Protein AF-A0A1D2N5Y3-F1 (afdb_monomer_lite)

Foldseek 3Di:
DPDPDDDPVVVVVVVVVVVVVVVVVVVVVVVVVVVVVVVVVVVVVVVVVVVVVVVVPPPCDPVNLVVVLLLLLCLQPFPDNDCPPVLVVCLLVLRVLSVCCRLPVPQGDSVVGDDDPDLVNSLVSLVCCQVRHVVVLVDHDDPVLNVLSNCVPVPVDPDPPDPSHNSVSVVSVSSLVSSCVVCVPVPPSVPSPRDPDPPDPPPPDDPDPDDDDPPVLVVVVPDPPDDPVRSCVVSVVDDPVRVVVVVVVVVVVVVVVVVVVVVVPPPDDDDDDDDDDDD

Structure (mmCIF, N/CA/C/O backbone):
data_AF-A0A1D2N5Y3-F1
#
_entry.id   AF-A0A1D2N5Y3-F1
#
loop_
_atom_site.group_PDB
_atom_site.id
_atom_site.type_symbol
_atom_site.label_atom_id
_atom_site.label_alt_id
_atom_site.label_comp_id
_atom_site.label_asym_id
_atom_site.label_entity_id
_atom_site.label_seq_id
_atom_site.pdbx_PDB_ins_code
_atom_site.Cartn_x
_atom_site.Cartn_y
_atom_site.Cartn_z
_atom_site.occupancy
_atom_site.B_iso_or_equiv
_atom_site.auth_seq_id
_atom_site.auth_comp_id
_atom_site.auth_asym_id
_atom_site.auth_atom_id
_atom_site.pdbx_PDB_model_num
ATOM 1 N N . MET A 1 1 ? 65.529 -12.139 -75.777 1.00 53.03 1 MET A N 1
ATOM 2 C CA . MET A 1 1 ? 64.168 -12.713 -75.896 1.00 53.03 1 MET A CA 1
ATOM 3 C C . MET A 1 1 ? 63.193 -11.588 -76.222 1.00 53.03 1 MET A C 1
ATOM 5 O O . MET A 1 1 ? 63.071 -10.674 -75.420 1.00 53.03 1 MET A O 1
ATOM 9 N N . LYS A 1 2 ? 62.569 -11.581 -77.411 1.00 51.53 2 LYS A N 1
ATOM 10 C CA . LYS A 1 2 ? 61.549 -10.572 -77.760 1.00 51.53 2 LYS A CA 1
ATOM 11 C C . LYS A 1 2 ? 60.244 -10.912 -77.017 1.00 51.53 2 LYS A C 1
ATOM 13 O O . LYS A 1 2 ? 59.876 -12.088 -77.024 1.00 51.53 2 LYS A O 1
ATOM 18 N N . PRO A 1 3 ? 59.557 -9.950 -76.375 1.00 60.09 3 PRO A N 1
ATOM 19 C CA . PRO A 1 3 ? 58.325 -10.236 -75.646 1.00 60.09 3 PRO A CA 1
ATOM 20 C C . PRO A 1 3 ? 57.264 -10.770 -76.615 1.00 60.09 3 PRO A C 1
ATOM 22 O O . PRO A 1 3 ? 57.042 -10.197 -77.686 1.00 60.09 3 PRO A O 1
ATOM 25 N N . LYS A 1 4 ? 56.633 -11.898 -76.264 1.00 64.12 4 LYS A N 1
ATOM 26 C CA . LYS A 1 4 ? 55.524 -12.469 -77.041 1.00 64.12 4 LYS A CA 1
ATOM 27 C C . LYS A 1 4 ? 54.399 -11.430 -77.104 1.00 64.12 4 LYS A C 1
ATOM 29 O O . LYS A 1 4 ? 53.866 -11.043 -76.067 1.00 64.12 4 LYS A O 1
ATOM 34 N N . LYS A 1 5 ? 54.044 -10.977 -78.313 1.00 64.88 5 LYS A N 1
ATOM 35 C CA . LYS A 1 5 ? 52.879 -10.109 -78.530 1.00 64.88 5 LYS A CA 1
ATOM 36 C C . LYS A 1 5 ? 51.627 -10.884 -78.120 1.00 64.88 5 LYS A C 1
ATOM 38 O O . LYS A 1 5 ? 51.346 -11.946 -78.672 1.00 64.88 5 LYS A O 1
ATOM 43 N N . MET A 1 6 ? 50.927 -10.380 -77.111 1.00 62.69 6 MET A N 1
ATOM 44 C CA . MET A 1 6 ? 49.714 -10.996 -76.585 1.00 62.69 6 MET A CA 1
ATOM 45 C C . MET A 1 6 ? 48.594 -10.892 -77.636 1.00 62.69 6 MET A C 1
ATOM 47 O O . MET A 1 6 ? 48.439 -9.844 -78.260 1.00 62.69 6 MET A O 1
ATOM 51 N N . ASN A 1 7 ? 47.857 -11.982 -77.874 1.00 75.81 7 ASN A N 1
ATOM 52 C CA . ASN A 1 7 ? 46.765 -12.025 -78.854 1.00 75.81 7 ASN A CA 1
ATOM 53 C C . ASN A 1 7 ? 45.621 -11.074 -78.425 1.00 75.81 7 ASN A C 1
ATOM 55 O O . ASN A 1 7 ? 45.320 -10.957 -77.239 1.00 75.81 7 ASN A O 1
ATOM 59 N N . ASN A 1 8 ? 44.951 -10.410 -79.372 1.00 73.75 8 ASN A N 1
ATOM 60 C CA . ASN A 1 8 ? 43.810 -9.523 -79.100 1.00 73.75 8 ASN A CA 1
ATOM 61 C C . ASN A 1 8 ? 42.718 -10.205 -78.255 1.00 73.75 8 ASN A C 1
ATOM 63 O O . ASN A 1 8 ? 42.144 -9.578 -77.368 1.00 73.75 8 ASN A O 1
ATOM 67 N N . TYR A 1 9 ? 42.499 -11.507 -78.459 1.00 72.94 9 TYR A N 1
ATOM 68 C CA . TYR A 1 9 ? 41.541 -12.292 -77.678 1.00 72.94 9 TYR A CA 1
ATOM 69 C C . TYR A 1 9 ? 41.908 -12.396 -76.187 1.00 72.94 9 TYR A C 1
ATOM 71 O O . TYR A 1 9 ? 41.047 -12.285 -75.316 1.00 72.94 9 TYR A O 1
ATOM 79 N N . THR A 1 10 ? 43.194 -12.565 -75.858 1.00 76.88 10 THR A N 1
ATOM 80 C CA . THR A 1 10 ? 43.624 -12.634 -74.455 1.00 76.88 10 THR A CA 1
ATOM 81 C C . THR A 1 10 ? 43.557 -11.271 -73.775 1.00 76.88 10 THR A C 1
ATOM 83 O O . THR A 1 10 ? 43.245 -11.217 -72.590 1.00 76.88 10 THR A O 1
ATOM 86 N N . ARG A 1 11 ? 43.763 -10.173 -74.513 1.00 77.25 11 ARG A N 1
ATOM 87 C CA . ARG A 1 11 ? 43.621 -8.806 -73.990 1.00 77.25 11 ARG A CA 1
ATOM 88 C C . ARG A 1 11 ? 42.170 -8.467 -73.627 1.00 77.25 11 ARG A C 1
ATOM 90 O O . ARG A 1 11 ? 41.925 -8.023 -72.507 1.00 77.25 11 ARG A O 1
ATOM 97 N N . LEU A 1 12 ? 41.217 -8.768 -74.511 1.00 78.88 12 LEU A N 1
ATOM 98 C CA . LEU A 1 12 ? 39.783 -8.579 -74.250 1.00 78.88 12 LEU A CA 1
ATOM 99 C C . LEU A 1 12 ? 39.318 -9.386 -73.030 1.00 78.88 12 LEU A C 1
ATOM 101 O O . LEU A 1 12 ? 38.705 -8.835 -72.122 1.00 78.88 12 LEU A O 1
ATOM 105 N N . ARG A 1 13 ? 39.727 -10.658 -72.931 1.00 79.19 13 ARG A N 1
ATOM 106 C CA . ARG A 1 13 ? 39.414 -11.516 -71.777 1.00 79.19 13 ARG A CA 1
ATOM 107 C C . ARG A 1 13 ? 39.987 -10.975 -70.462 1.00 79.19 13 ARG A C 1
ATOM 109 O O . ARG A 1 13 ? 39.344 -11.089 -69.423 1.00 79.19 13 ARG A O 1
ATOM 116 N N . THR A 1 14 ? 41.187 -10.386 -70.486 1.00 82.44 14 THR A N 1
ATOM 117 C CA . THR A 1 14 ? 41.771 -9.753 -69.290 1.00 82.44 14 THR A CA 1
ATOM 118 C C . THR A 1 14 ? 41.077 -8.448 -68.906 1.00 82.44 14 THR A C 1
ATOM 120 O O . THR A 1 14 ? 40.962 -8.160 -67.719 1.00 82.44 14 THR A O 1
ATOM 123 N N . GLU A 1 15 ? 40.591 -7.667 -69.873 1.00 86.31 15 GLU A N 1
ATOM 124 C CA . GLU A 1 15 ? 39.832 -6.438 -69.610 1.00 86.31 15 GLU A CA 1
ATOM 125 C C . GLU A 1 15 ? 38.430 -6.751 -69.068 1.00 86.31 15 GLU A C 1
ATOM 127 O O . GLU A 1 15 ? 37.996 -6.128 -68.102 1.00 86.31 15 GLU A O 1
ATOM 132 N N . GLU A 1 16 ? 37.755 -7.769 -69.605 1.00 87.94 16 GLU A N 1
ATOM 133 C CA . GLU A 1 16 ? 36.486 -8.277 -69.070 1.00 87.94 16 GLU A CA 1
ATOM 134 C C . GLU A 1 16 ? 36.642 -8.854 -67.660 1.00 87.94 16 GLU A C 1
ATOM 136 O O . GLU A 1 16 ? 35.824 -8.570 -66.789 1.00 87.94 16 GLU A O 1
ATOM 141 N N . ALA A 1 17 ? 37.713 -9.613 -67.402 1.00 86.06 17 ALA A N 1
ATOM 142 C CA . ALA A 1 17 ? 38.010 -10.125 -66.066 1.00 86.06 17 ALA A CA 1
ATOM 143 C C . ALA A 1 17 ? 38.262 -8.992 -65.056 1.00 86.06 17 ALA A C 1
ATOM 145 O O . ALA A 1 17 ? 37.792 -9.073 -63.927 1.00 86.06 17 ALA A O 1
ATOM 146 N N . ARG A 1 18 ? 38.946 -7.912 -65.465 1.00 88.88 18 ARG A N 1
ATOM 147 C CA . ARG A 1 18 ? 39.149 -6.717 -64.628 1.00 88.88 18 ARG A CA 1
ATOM 148 C C . ARG A 1 18 ? 37.850 -5.961 -64.363 1.00 88.88 18 ARG A C 1
ATOM 150 O O . ARG A 1 18 ? 37.646 -5.521 -63.241 1.00 88.88 18 ARG A O 1
ATOM 157 N N . LYS A 1 19 ? 36.971 -5.832 -65.363 1.00 91.31 19 LYS A N 1
ATOM 158 C CA . LYS A 1 19 ? 35.649 -5.211 -65.185 1.00 91.31 19 LYS A CA 1
ATOM 159 C C . LYS A 1 19 ? 34.780 -6.007 -64.214 1.00 91.31 19 LYS A C 1
ATOM 161 O O . LYS A 1 19 ? 34.216 -5.411 -63.310 1.00 91.31 19 LYS A O 1
ATOM 166 N N . ARG A 1 20 ? 34.741 -7.339 -64.350 1.00 88.88 20 ARG A N 1
ATOM 167 C CA . ARG A 1 20 ? 34.025 -8.216 -63.408 1.00 88.88 20 ARG A CA 1
ATOM 168 C C . ARG A 1 20 ? 34.603 -8.137 -61.998 1.00 88.88 20 ARG A C 1
ATOM 170 O O . ARG A 1 20 ? 33.838 -8.060 -61.051 1.00 88.88 20 ARG A O 1
ATOM 177 N N . ALA A 1 21 ? 35.930 -8.105 -61.864 1.00 90.06 21 ALA A N 1
ATOM 178 C CA . ALA A 1 21 ? 36.579 -7.944 -60.564 1.00 90.06 21 ALA A CA 1
ATOM 179 C C . ALA A 1 21 ? 36.242 -6.590 -59.913 1.00 90.06 21 ALA A C 1
ATOM 181 O O . ALA A 1 21 ? 35.942 -6.555 -58.727 1.00 90.06 21 ALA A O 1
ATOM 182 N N . ALA A 1 22 ? 36.229 -5.500 -60.688 1.00 91.50 22 ALA A N 1
ATOM 183 C CA . ALA A 1 22 ? 35.855 -4.174 -60.194 1.00 91.50 22 ALA A CA 1
ATOM 184 C C . ALA A 1 22 ? 34.362 -4.075 -59.826 1.00 91.50 22 ALA A C 1
ATOM 186 O O . ALA A 1 22 ? 34.008 -3.416 -58.855 1.00 91.50 22 ALA A O 1
ATOM 187 N N . GLU A 1 23 ? 33.481 -4.734 -60.581 1.00 91.81 23 GLU A N 1
ATOM 188 C CA . GLU A 1 23 ? 32.047 -4.803 -60.276 1.00 91.81 23 GLU A CA 1
ATOM 189 C C . GLU A 1 23 ? 31.777 -5.636 -59.014 1.00 91.81 23 GLU A C 1
ATOM 191 O O . GLU A 1 23 ? 31.000 -5.224 -58.158 1.00 91.81 23 GLU A O 1
ATOM 196 N N . GLU A 1 24 ? 32.474 -6.763 -58.849 1.00 92.06 24 GLU A N 1
ATOM 197 C CA . GLU A 1 24 ? 32.409 -7.592 -57.642 1.00 92.06 24 GLU A CA 1
ATOM 198 C C . GLU A 1 24 ? 32.959 -6.854 -56.409 1.00 92.06 24 GLU A C 1
ATOM 200 O O . GLU A 1 24 ? 32.403 -6.973 -55.319 1.00 92.06 24 GLU A O 1
ATOM 205 N N . GLU A 1 25 ? 34.022 -6.062 -56.572 1.00 92.00 25 GLU A N 1
ATOM 206 C CA . GLU A 1 25 ? 34.568 -5.202 -55.518 1.00 92.00 25 GLU A CA 1
ATOM 207 C C . GLU A 1 25 ? 33.582 -4.093 -55.125 1.00 92.00 25 GLU A C 1
ATOM 209 O O . GLU A 1 25 ? 33.314 -3.913 -53.938 1.00 92.00 25 GLU A O 1
ATOM 214 N N . ALA A 1 26 ? 32.951 -3.434 -56.102 1.00 93.00 26 ALA A N 1
ATOM 215 C CA . ALA A 1 26 ? 31.926 -2.424 -55.848 1.00 93.00 26 ALA A CA 1
ATOM 216 C C . ALA A 1 26 ? 30.676 -3.013 -55.166 1.00 93.00 26 ALA A C 1
ATOM 218 O O . ALA A 1 26 ? 30.100 -2.387 -54.277 1.00 93.00 26 ALA A O 1
ATOM 219 N N . GLU A 1 27 ? 30.245 -4.219 -55.546 1.00 92.62 27 GLU A N 1
ATOM 220 C CA . GLU A 1 27 ? 29.135 -4.911 -54.876 1.00 92.62 27 GLU A CA 1
ATOM 221 C C . GLU A 1 27 ? 29.493 -5.322 -53.440 1.00 92.62 27 GLU A C 1
ATOM 223 O O . GLU A 1 27 ? 28.672 -5.175 -52.533 1.00 92.62 27 GLU A O 1
ATOM 228 N N . ARG A 1 28 ? 30.735 -5.759 -53.191 1.00 91.75 28 ARG A N 1
ATOM 229 C CA . ARG A 1 28 ? 31.224 -6.030 -51.828 1.00 91.75 28 ARG A CA 1
ATOM 230 C C . ARG A 1 28 ? 31.250 -4.771 -50.971 1.00 91.75 28 ARG A C 1
ATOM 232 O O . ARG A 1 28 ? 30.840 -4.827 -49.816 1.00 91.75 28 ARG A O 1
ATOM 239 N N . GLU A 1 29 ? 31.685 -3.648 -51.531 1.00 92.75 29 GLU A N 1
ATOM 240 C CA . GLU A 1 29 ? 31.709 -2.363 -50.833 1.00 92.75 29 GLU A CA 1
ATOM 241 C C . GLU A 1 29 ? 30.293 -1.877 -50.494 1.00 92.75 29 GLU A C 1
ATOM 243 O O . GLU A 1 29 ? 30.032 -1.474 -49.360 1.00 92.75 29 GLU A O 1
ATOM 248 N N . LYS A 1 30 ? 29.335 -2.006 -51.423 1.00 94.38 30 LYS A N 1
ATOM 249 C CA . LYS A 1 30 ? 27.919 -1.703 -51.153 1.00 94.38 30 LYS A CA 1
ATOM 250 C C . LYS A 1 30 ? 27.340 -2.577 -50.043 1.00 94.38 30 LYS A C 1
ATOM 252 O O . LYS A 1 30 ? 26.599 -2.074 -49.200 1.00 94.38 30 LYS A O 1
ATOM 257 N N . LEU A 1 31 ? 27.657 -3.873 -50.040 1.00 94.44 31 LEU A N 1
ATOM 258 C CA . LEU A 1 31 ? 27.175 -4.804 -49.021 1.00 94.44 31 LEU A CA 1
ATOM 259 C C . LEU A 1 31 ? 27.786 -4.487 -47.648 1.00 94.44 31 LEU A C 1
ATOM 261 O O . LEU A 1 31 ? 27.054 -4.457 -46.660 1.00 94.44 31 LEU A O 1
ATOM 265 N N . ALA A 1 32 ? 29.081 -4.164 -47.597 1.00 94.56 32 ALA A N 1
ATOM 266 C CA . ALA A 1 32 ? 29.759 -3.730 -46.376 1.00 94.56 32 ALA A CA 1
ATOM 267 C C . ALA A 1 32 ? 29.173 -2.416 -45.829 1.00 94.56 32 ALA A C 1
ATOM 269 O O . ALA A 1 32 ? 28.856 -2.331 -44.644 1.00 94.56 32 ALA A O 1
ATOM 270 N N . ALA A 1 33 ? 28.928 -1.424 -46.693 1.00 94.56 33 ALA A N 1
ATOM 271 C CA . ALA A 1 33 ? 28.294 -0.165 -46.302 1.00 94.56 33 ALA A CA 1
ATOM 272 C C . ALA A 1 33 ? 26.855 -0.370 -45.787 1.00 94.56 33 ALA A C 1
ATOM 274 O O . ALA A 1 33 ? 26.424 0.287 -44.836 1.00 94.56 33 ALA A O 1
ATOM 275 N N . ALA A 1 34 ? 26.102 -1.303 -46.380 1.00 94.38 34 ALA A N 1
ATOM 276 C CA . ALA A 1 34 ? 24.760 -1.652 -45.920 1.00 94.38 34 ALA A CA 1
ATOM 277 C C . ALA A 1 34 ? 24.774 -2.364 -44.554 1.00 94.38 34 ALA A C 1
ATOM 279 O O . ALA A 1 34 ? 23.916 -2.093 -43.707 1.00 94.38 34 ALA A O 1
ATOM 280 N N . GLU A 1 35 ? 25.743 -3.252 -44.316 1.00 93.75 35 GLU A N 1
ATOM 281 C CA . GLU A 1 35 ? 25.937 -3.907 -43.020 1.00 93.75 35 GLU A CA 1
ATOM 282 C C . GLU A 1 35 ? 26.332 -2.894 -41.939 1.00 93.75 35 GLU A C 1
ATOM 284 O O . GLU A 1 35 ? 25.730 -2.881 -40.863 1.00 93.75 35 GLU A O 1
ATOM 289 N N . GLU A 1 36 ? 27.262 -1.989 -42.243 1.00 94.44 36 GLU A N 1
ATOM 290 C CA . GLU A 1 36 ? 27.679 -0.913 -41.342 1.00 94.44 36 GLU A CA 1
ATOM 291 C C . GLU A 1 36 ? 26.500 0.003 -40.975 1.00 94.44 36 GLU A C 1
ATOM 293 O O . GLU A 1 36 ? 26.258 0.273 -39.794 1.00 94.44 36 GLU A O 1
ATOM 298 N N . ALA A 1 37 ? 25.689 0.405 -41.959 1.00 93.94 37 ALA A N 1
ATOM 299 C CA . ALA A 1 37 ? 24.486 1.200 -41.722 1.00 93.94 37 ALA A CA 1
ATOM 300 C C . ALA A 1 37 ? 23.467 0.467 -40.830 1.00 93.94 37 ALA A C 1
ATOM 302 O O . ALA A 1 37 ? 22.854 1.068 -39.938 1.00 93.94 37 ALA A O 1
ATOM 303 N N . ARG A 1 38 ? 23.301 -0.848 -41.024 1.00 95.06 38 ARG A N 1
ATOM 304 C CA . ARG A 1 38 ? 22.434 -1.675 -40.179 1.00 95.06 38 ARG A CA 1
ATOM 305 C C . ARG A 1 38 ? 22.971 -1.755 -38.750 1.00 95.06 38 ARG A C 1
ATOM 307 O O . ARG A 1 38 ? 22.191 -1.565 -37.816 1.00 95.06 38 ARG A O 1
ATOM 314 N N . LEU A 1 39 ? 24.268 -1.984 -38.556 1.00 95.06 39 LEU A N 1
ATOM 315 C CA . LEU A 1 39 ? 24.883 -1.998 -37.225 1.00 95.06 39 LEU A CA 1
ATOM 316 C C . LEU A 1 39 ? 24.743 -0.643 -36.515 1.00 95.06 39 LEU A C 1
ATOM 318 O O . LEU A 1 39 ? 24.393 -0.610 -35.335 1.00 95.06 39 LEU A O 1
ATOM 322 N N . ALA A 1 40 ? 24.901 0.470 -37.236 1.00 94.31 40 ALA A N 1
ATOM 323 C CA . ALA A 1 40 ? 24.690 1.812 -36.695 1.00 94.31 40 ALA A CA 1
ATOM 324 C C . ALA A 1 40 ? 23.233 2.047 -36.240 1.00 94.31 40 ALA A C 1
ATOM 326 O O . ALA A 1 40 ? 22.998 2.655 -35.193 1.00 94.31 40 ALA A O 1
ATOM 327 N N . SER A 1 41 ? 22.243 1.533 -36.983 1.00 94.38 41 SER A N 1
ATOM 328 C CA . SER A 1 41 ? 20.829 1.599 -36.576 1.00 94.38 41 SER A CA 1
ATOM 329 C C . SER A 1 41 ? 20.535 0.788 -35.309 1.00 94.38 41 SER A C 1
ATOM 331 O O . SER A 1 41 ? 19.837 1.271 -34.419 1.00 94.38 41 SER A O 1
ATOM 333 N N . LEU A 1 42 ? 21.129 -0.403 -35.174 1.00 94.69 42 LEU A N 1
ATOM 334 C CA . LEU A 1 42 ? 20.990 -1.239 -33.978 1.00 94.69 42 LEU A CA 1
ATOM 335 C C . LEU A 1 42 ? 21.644 -0.594 -32.752 1.00 94.69 42 LEU A C 1
ATOM 337 O O . LEU A 1 42 ? 21.065 -0.627 -31.668 1.00 94.69 42 LEU A O 1
ATOM 341 N N . ALA A 1 43 ? 22.807 0.040 -32.922 1.00 94.38 43 ALA A N 1
ATOM 342 C CA . ALA A 1 43 ? 23.463 0.793 -31.856 1.00 94.38 43 ALA A CA 1
ATOM 343 C C . ALA A 1 43 ? 22.591 1.962 -31.363 1.00 94.38 43 ALA A C 1
ATOM 345 O O . ALA A 1 43 ? 22.456 2.155 -30.156 1.00 94.38 43 ALA A O 1
ATOM 346 N N . ARG A 1 44 ? 21.931 2.687 -32.279 1.00 93.62 44 ARG A N 1
ATOM 347 C CA . ARG A 1 44 ? 20.979 3.756 -31.928 1.00 93.62 44 ARG A CA 1
ATOM 348 C C . ARG A 1 44 ? 19.773 3.245 -31.144 1.00 93.62 44 ARG A C 1
ATOM 350 O O . ARG A 1 44 ? 19.400 3.860 -30.150 1.00 93.62 44 ARG A O 1
ATOM 357 N N . LEU A 1 45 ? 19.193 2.117 -31.555 1.00 92.62 45 LEU A N 1
ATOM 358 C CA . LEU A 1 45 ? 18.089 1.492 -30.819 1.00 92.62 45 LEU A CA 1
ATOM 359 C C . LEU A 1 45 ? 18.531 1.040 -29.419 1.00 92.62 45 LEU A C 1
ATOM 361 O O . LEU A 1 45 ? 17.821 1.276 -28.447 1.00 92.62 45 LEU A O 1
ATOM 365 N N . ALA A 1 46 ? 19.725 0.455 -29.291 1.00 92.94 46 ALA A N 1
ATOM 366 C CA . ALA A 1 46 ? 20.272 0.055 -27.995 1.00 92.94 46 ALA A CA 1
ATOM 367 C C . ALA A 1 46 ? 20.520 1.259 -27.063 1.00 92.94 46 ALA A C 1
ATOM 369 O O . ALA A 1 46 ? 20.268 1.175 -25.858 1.00 92.94 46 ALA A O 1
ATOM 370 N N . GLU A 1 47 ? 20.977 2.390 -27.609 1.00 91.31 47 GLU A N 1
ATOM 371 C CA . GLU A 1 47 ? 21.139 3.643 -26.865 1.00 91.31 47 GLU A CA 1
ATOM 372 C C . GLU A 1 47 ? 19.785 4.212 -26.402 1.00 91.31 47 GLU A C 1
ATOM 374 O O . GLU A 1 47 ? 19.639 4.619 -25.246 1.00 91.31 47 GLU A O 1
ATOM 379 N N . GLU A 1 48 ? 18.763 4.177 -27.262 1.00 89.31 48 GLU A N 1
ATOM 380 C CA . GLU A 1 48 ? 17.399 4.590 -26.918 1.00 89.31 48 GLU A CA 1
ATOM 381 C C . GLU A 1 48 ? 16.789 3.701 -25.820 1.00 89.31 48 GLU A C 1
ATOM 383 O O . GLU A 1 48 ? 16.245 4.209 -24.833 1.00 89.31 48 GLU A O 1
ATOM 388 N N . GLU A 1 49 ? 16.954 2.380 -25.920 1.00 85.81 49 GLU A N 1
ATOM 389 C CA . GLU A 1 49 ? 16.541 1.436 -24.879 1.00 85.81 49 GLU A CA 1
ATOM 390 C C . GLU A 1 49 ? 17.259 1.689 -23.543 1.00 85.81 49 GLU A C 1
ATOM 392 O O . GLU A 1 49 ? 16.638 1.623 -22.476 1.00 85.81 49 GLU A O 1
ATOM 397 N N . ALA A 1 50 ? 18.561 1.995 -23.569 1.00 84.56 50 ALA A N 1
ATOM 398 C CA . ALA A 1 50 ? 19.324 2.340 -22.370 1.00 84.56 50 ALA A CA 1
ATOM 399 C C . ALA A 1 50 ? 18.819 3.645 -21.730 1.00 84.56 50 ALA A C 1
ATOM 401 O O . ALA A 1 50 ? 18.690 3.732 -20.504 1.00 84.56 50 ALA A O 1
ATOM 402 N N . ARG A 1 51 ? 18.453 4.638 -22.547 1.00 84.19 51 ARG A N 1
ATOM 403 C CA . ARG A 1 51 ? 17.864 5.903 -22.091 1.00 84.19 51 ARG A CA 1
ATOM 404 C C . ARG A 1 51 ? 16.483 5.705 -21.459 1.00 84.19 51 ARG A C 1
ATOM 406 O O . ARG A 1 51 ? 16.217 6.260 -20.393 1.00 84.19 51 ARG A O 1
ATOM 413 N N . LEU A 1 52 ? 15.621 4.881 -22.058 1.00 74.44 52 LEU A N 1
ATOM 414 C CA . LEU A 1 52 ? 14.307 4.519 -21.501 1.00 74.44 52 LEU A CA 1
ATOM 415 C C . LEU A 1 52 ? 14.429 3.791 -20.152 1.00 74.44 52 LEU A C 1
ATOM 417 O O . LEU A 1 52 ? 13.666 4.064 -19.217 1.00 74.44 52 LEU A O 1
ATOM 421 N N . LYS A 1 53 ? 15.434 2.919 -20.011 1.00 75.19 53 LYS A N 1
ATOM 422 C CA . LYS A 1 53 ? 15.767 2.283 -18.728 1.00 75.19 53 LYS A CA 1
ATOM 423 C C . LYS A 1 53 ? 16.237 3.313 -17.694 1.00 75.19 53 LYS A C 1
ATOM 425 O O . LYS A 1 53 ? 15.807 3.247 -16.550 1.00 75.19 53 LYS A O 1
ATOM 430 N N . GLN A 1 54 ? 17.023 4.323 -18.072 1.00 61.06 54 GLN A N 1
ATOM 431 C CA . GLN A 1 54 ? 17.429 5.376 -17.129 1.00 61.06 54 GLN A CA 1
ATOM 432 C C . GLN A 1 54 ? 16.247 6.217 -16.615 1.00 61.06 54 GLN A C 1
ATOM 434 O O . GLN A 1 54 ? 16.157 6.449 -15.409 1.00 61.06 54 GLN A O 1
ATOM 439 N N . VAL A 1 55 ? 15.300 6.601 -17.481 1.00 62.75 55 VAL A N 1
ATOM 440 C CA . VAL A 1 55 ? 14.115 7.406 -17.104 1.00 62.75 55 VAL A CA 1
ATOM 441 C C . VAL A 1 55 ? 13.203 6.682 -16.102 1.00 62.75 55 VAL A C 1
ATOM 443 O O . VAL A 1 55 ? 12.596 7.317 -15.242 1.00 62.75 55 VAL A O 1
ATOM 446 N N . THR A 1 56 ? 13.140 5.352 -16.154 1.00 56.41 56 THR A N 1
ATOM 447 C CA . THR A 1 56 ? 12.341 4.537 -15.220 1.00 56.41 56 THR A CA 1
ATOM 448 C C . THR A 1 56 ? 13.069 4.195 -13.913 1.00 56.41 56 THR A C 1
ATOM 450 O O . THR A 1 56 ? 12.424 3.804 -12.942 1.00 56.41 56 THR A O 1
ATOM 453 N N . THR A 1 57 ? 14.393 4.381 -13.846 1.00 52.72 57 THR A N 1
ATOM 454 C CA . THR A 1 57 ? 15.230 3.989 -12.692 1.00 52.72 57 THR A CA 1
ATOM 455 C C . THR A 1 57 ? 15.582 5.108 -11.716 1.00 52.72 57 THR A C 1
ATOM 457 O O . THR A 1 57 ? 16.395 4.865 -10.824 1.00 52.72 57 THR A O 1
ATOM 460 N N . VAL A 1 58 ? 14.986 6.307 -11.816 1.00 57.78 58 VAL A N 1
ATOM 461 C CA . VAL A 1 58 ? 15.162 7.319 -10.757 1.00 57.78 58 VAL A CA 1
ATOM 462 C C . VAL A 1 58 ? 14.772 6.659 -9.429 1.00 57.78 58 VAL A C 1
ATOM 464 O O . VAL A 1 58 ? 13.626 6.218 -9.290 1.00 57.78 58 VAL A O 1
ATOM 467 N N . PRO A 1 59 ? 15.708 6.498 -8.473 1.00 56.25 59 PRO A N 1
ATOM 468 C CA . PRO A 1 59 ? 15.444 5.743 -7.264 1.00 56.25 59 PRO A CA 1
ATOM 469 C C . PRO A 1 59 ? 14.435 6.529 -6.438 1.00 56.25 59 PRO A C 1
ATOM 471 O O . PRO A 1 59 ? 14.809 7.462 -5.734 1.00 56.25 59 PRO A O 1
ATOM 474 N N . VAL A 1 60 ? 13.155 6.150 -6.546 1.00 67.38 60 VAL A N 1
ATOM 475 C CA . VAL A 1 60 ? 12.064 6.811 -5.827 1.00 67.38 60 VAL A CA 1
ATOM 476 C C . VAL A 1 60 ? 12.428 6.825 -4.352 1.00 67.38 60 VAL A C 1
ATOM 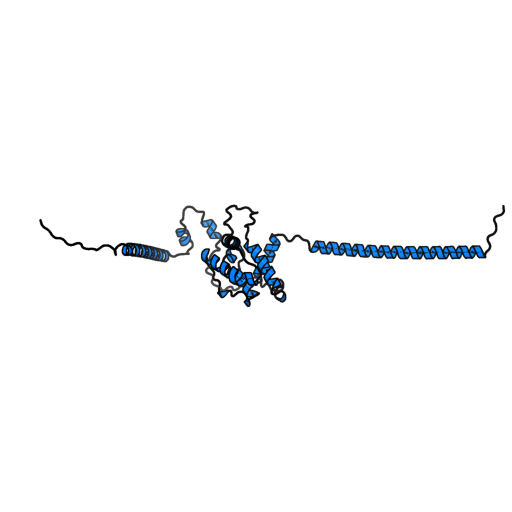478 O O . VAL A 1 60 ? 12.487 5.770 -3.698 1.00 67.38 60 VAL A O 1
ATOM 481 N N . THR A 1 61 ? 12.712 8.016 -3.835 1.00 81.19 61 THR A N 1
ATOM 482 C CA . THR A 1 61 ? 13.220 8.161 -2.477 1.00 81.19 61 THR A CA 1
ATOM 483 C C . THR A 1 61 ? 12.153 7.683 -1.492 1.00 81.19 61 THR A C 1
ATOM 485 O O . THR A 1 61 ? 10.947 7.702 -1.757 1.00 81.19 61 THR A O 1
ATOM 488 N N . LYS A 1 62 ? 12.563 7.234 -0.300 1.00 77.81 62 LYS A N 1
ATOM 489 C CA . LYS A 1 62 ? 11.607 6.830 0.750 1.00 77.81 62 LYS A CA 1
ATOM 490 C C . LYS A 1 62 ? 10.600 7.946 1.062 1.00 77.81 62 LYS A C 1
ATOM 492 O O . LYS A 1 62 ? 9.451 7.670 1.409 1.00 77.81 62 LYS A O 1
ATOM 497 N N . GLU A 1 63 ? 11.036 9.196 0.943 1.00 80.75 63 GLU A N 1
ATOM 498 C CA . GLU A 1 63 ? 10.198 10.372 1.134 1.00 80.75 63 GLU A CA 1
ATOM 499 C C . GLU A 1 63 ? 9.175 10.548 0.005 1.00 80.75 63 GLU A C 1
ATOM 501 O O . GLU A 1 63 ? 8.001 10.775 0.292 1.00 80.75 63 GLU A O 1
ATOM 506 N N . GLU A 1 64 ? 9.574 10.374 -1.255 1.00 82.50 64 GLU A N 1
ATOM 507 C CA . GLU A 1 64 ? 8.658 10.391 -2.402 1.00 82.50 64 GLU A CA 1
ATOM 508 C C . GLU A 1 64 ? 7.596 9.302 -2.303 1.00 82.50 64 GLU A C 1
ATOM 510 O O . GLU A 1 64 ? 6.415 9.603 -2.454 1.00 82.50 64 GLU A O 1
ATOM 515 N N . LYS A 1 65 ? 7.970 8.068 -1.936 1.00 83.62 65 LYS A N 1
ATOM 516 C CA . LYS A 1 65 ? 6.988 6.993 -1.700 1.00 83.62 65 LYS A CA 1
ATOM 517 C C . LYS A 1 65 ? 5.964 7.399 -0.642 1.00 83.62 65 LYS A C 1
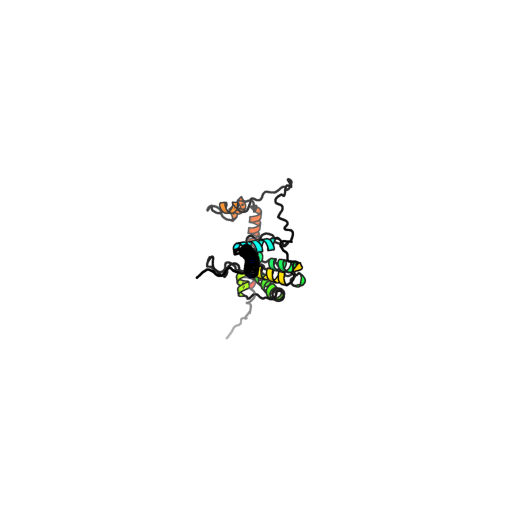ATOM 519 O O . LYS A 1 65 ? 4.774 7.122 -0.776 1.00 83.62 65 LYS A O 1
ATOM 524 N N . ARG A 1 66 ? 6.411 8.077 0.423 1.00 84.06 66 ARG A N 1
ATOM 525 C CA . ARG A 1 66 ? 5.521 8.584 1.478 1.00 84.06 66 ARG A CA 1
ATOM 526 C C . ARG A 1 66 ? 4.589 9.677 0.956 1.00 84.06 66 ARG A C 1
ATOM 528 O O . ARG A 1 66 ? 3.420 9.689 1.333 1.00 84.06 66 ARG A O 1
ATOM 535 N N . LYS A 1 67 ? 5.103 10.598 0.136 1.00 84.81 67 LYS A N 1
ATOM 536 C CA . LYS A 1 67 ? 4.322 11.676 -0.491 1.00 84.81 67 LYS A CA 1
ATOM 537 C C . LYS A 1 67 ? 3.271 11.111 -1.447 1.00 84.81 67 LYS A C 1
ATOM 539 O O . LYS A 1 67 ? 2.121 11.522 -1.361 1.00 84.81 67 LYS A O 1
ATOM 544 N N . ASP A 1 68 ? 3.634 10.127 -2.262 1.00 85.44 68 ASP A N 1
ATOM 545 C CA . ASP A 1 68 ? 2.719 9.419 -3.163 1.00 85.44 68 ASP A CA 1
ATOM 546 C C . ASP A 1 68 ? 1.601 8.697 -2.392 1.00 85.44 68 ASP A C 1
ATOM 548 O O . ASP A 1 68 ? 0.423 8.894 -2.680 1.00 85.44 68 ASP A O 1
ATOM 552 N N . LEU A 1 69 ? 1.939 7.958 -1.328 1.00 87.00 69 LEU A N 1
ATOM 553 C CA . LEU A 1 69 ? 0.936 7.325 -0.463 1.00 87.00 69 LEU A CA 1
ATOM 554 C C . LEU A 1 69 ? -0.023 8.351 0.161 1.00 87.00 69 LEU A C 1
ATOM 556 O O . LEU A 1 69 ? -1.222 8.112 0.264 1.00 87.00 69 LEU A O 1
ATOM 560 N N . LEU A 1 70 ? 0.504 9.497 0.593 1.00 85.94 70 LEU A N 1
ATOM 561 C CA . LEU A 1 70 ? -0.292 10.589 1.147 1.00 85.94 70 LEU A CA 1
ATOM 562 C C . LEU A 1 70 ? -1.213 11.233 0.105 1.00 85.94 70 LEU A C 1
ATOM 564 O O . LEU A 1 70 ? -2.327 11.618 0.450 1.00 85.94 70 LEU A O 1
ATOM 568 N N . ALA A 1 71 ? -0.755 11.376 -1.138 1.00 85.56 71 ALA A N 1
ATOM 569 C CA . ALA A 1 71 ? -1.573 11.874 -2.238 1.00 85.56 71 ALA A CA 1
ATOM 570 C C . ALA A 1 71 ? -2.714 10.898 -2.553 1.00 85.56 71 ALA A C 1
ATOM 572 O O . ALA A 1 71 ? -3.862 11.321 -2.652 1.00 85.56 71 ALA A O 1
ATOM 573 N N . TRP A 1 72 ? -2.417 9.596 -2.588 1.00 87.56 72 TRP A N 1
ATOM 574 C CA . TRP A 1 72 ? -3.421 8.541 -2.726 1.00 87.56 72 TRP A CA 1
ATOM 575 C C . TRP A 1 72 ? -4.469 8.575 -1.606 1.00 87.56 72 TRP A C 1
ATOM 577 O O . TRP A 1 72 ? -5.662 8.545 -1.873 1.00 87.56 72 TRP A O 1
ATOM 587 N N . LEU A 1 73 ? -4.060 8.705 -0.341 1.00 87.56 73 LEU A N 1
ATOM 588 C CA . LEU A 1 73 ? -5.023 8.800 0.763 1.00 87.56 73 LEU A CA 1
ATOM 589 C C . LEU A 1 73 ? -5.917 10.044 0.666 1.00 87.56 73 LEU A C 1
ATOM 591 O O . LEU A 1 73 ? -7.075 9.992 1.067 1.00 87.56 73 LEU A O 1
ATOM 595 N N . ARG A 1 74 ? -5.391 11.155 0.134 1.00 86.19 74 ARG A N 1
ATOM 596 C CA . ARG A 1 74 ? -6.148 12.400 -0.061 1.00 86.19 74 ARG A CA 1
ATOM 597 C C . ARG A 1 74 ? -7.140 12.348 -1.217 1.00 86.19 74 ARG A C 1
ATOM 599 O O . ARG A 1 74 ? -8.065 13.154 -1.209 1.00 86.19 74 ARG A O 1
ATOM 606 N N . S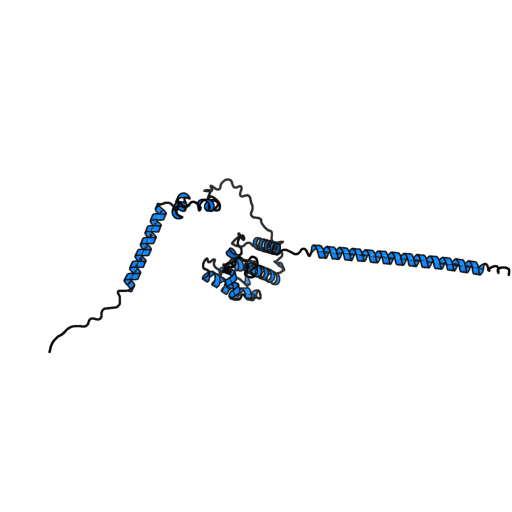ER A 1 75 ? -6.964 11.457 -2.192 1.00 84.38 75 SER A N 1
ATOM 607 C CA . SER A 1 75 ? -7.934 11.311 -3.284 1.00 84.38 75 SER A CA 1
ATOM 608 C C . SER A 1 75 ? -9.185 10.532 -2.867 1.00 84.38 75 SER A C 1
ATOM 610 O O . SER A 1 75 ? -10.193 10.573 -3.567 1.00 84.38 75 SER A O 1
ATOM 612 N N . ILE A 1 76 ? -9.154 9.865 -1.709 1.00 85.81 76 ILE A N 1
ATOM 613 C CA . ILE A 1 76 ? -10.285 9.117 -1.160 1.00 85.81 76 ILE A CA 1
ATOM 614 C C . ILE A 1 76 ? -11.139 10.053 -0.281 1.00 85.81 76 ILE A C 1
ATOM 616 O O . ILE A 1 76 ? -10.588 10.751 0.577 1.00 85.81 76 ILE A O 1
ATOM 620 N N . PRO A 1 77 ? -12.480 10.058 -0.417 1.00 86.44 77 PRO A N 1
ATOM 621 C CA . PRO A 1 77 ? -13.378 10.860 0.418 1.00 86.44 77 PRO A CA 1
ATOM 622 C C . PRO A 1 77 ? -13.538 10.256 1.828 1.00 86.44 77 PRO A C 1
ATOM 624 O O . PRO A 1 77 ? -14.581 9.704 2.180 1.00 86.44 77 PRO A O 1
ATOM 627 N N . LEU A 1 78 ? -12.483 10.342 2.638 1.00 86.75 78 LEU A N 1
ATOM 628 C CA . LEU A 1 78 ? -12.459 9.883 4.030 1.00 86.75 78 LEU A CA 1
ATOM 629 C C . LEU A 1 78 ? -13.093 10.908 4.983 1.00 86.75 78 LEU A C 1
ATOM 631 O O . LEU A 1 78 ? -13.150 12.105 4.686 1.00 86.75 78 LEU A O 1
ATOM 635 N N . SER A 1 79 ? -13.546 10.445 6.153 1.00 81.31 79 SER A N 1
ATOM 636 C CA . SER A 1 79 ? -14.186 11.305 7.162 1.00 81.31 79 SER A CA 1
ATOM 637 C C . SER A 1 79 ? -13.215 12.321 7.776 1.00 81.31 79 SER A C 1
ATOM 639 O O . SER A 1 79 ? -13.622 13.417 8.156 1.00 81.31 79 SER A O 1
ATOM 641 N N . ASP A 1 80 ? -11.929 11.969 7.871 1.00 71.88 80 ASP A N 1
ATOM 642 C CA . ASP A 1 80 ? -10.856 12.875 8.287 1.00 71.88 80 ASP A CA 1
ATOM 643 C C . ASP A 1 80 ? -10.005 13.268 7.074 1.00 71.88 80 ASP A C 1
ATOM 645 O O . ASP A 1 80 ? -9.574 12.416 6.296 1.00 71.88 80 ASP A O 1
ATOM 649 N N . LYS A 1 81 ? -9.745 14.570 6.926 1.00 67.25 81 LYS A N 1
ATOM 650 C CA . LYS A 1 81 ? -8.980 15.140 5.806 1.00 67.25 81 LYS A CA 1
ATOM 651 C C . LYS A 1 81 ? -7.541 15.507 6.194 1.00 67.25 81 LYS A C 1
ATOM 653 O O . LYS A 1 81 ? -6.775 15.964 5.343 1.00 67.25 81 LYS A O 1
ATOM 658 N N . PHE A 1 82 ? -7.154 15.343 7.465 1.00 68.25 82 PHE A N 1
ATOM 659 C CA . PHE A 1 82 ? -5.904 15.892 7.996 1.00 68.25 82 PHE A CA 1
ATOM 660 C C . PHE A 1 82 ? -4.834 14.818 8.271 1.00 68.25 82 PHE A C 1
ATOM 662 O O . PHE A 1 82 ? -4.765 14.220 9.342 1.00 68.25 82 PHE A O 1
ATOM 669 N N . PHE A 1 83 ? -3.927 14.604 7.311 1.00 72.62 83 PHE A N 1
ATOM 670 C CA . PHE A 1 83 ? -2.899 13.546 7.374 1.00 72.62 83 PHE A CA 1
ATOM 671 C C . PHE A 1 83 ? -1.517 13.993 7.883 1.00 72.62 83 PHE A C 1
ATOM 673 O O . PHE A 1 83 ? -0.516 13.323 7.628 1.00 72.62 83 PHE A O 1
ATOM 680 N N . ASP A 1 84 ? -1.431 15.096 8.627 1.00 71.50 84 ASP A N 1
ATOM 681 C CA . ASP A 1 84 ? -0.145 15.624 9.114 1.00 71.50 84 ASP A CA 1
ATOM 682 C C . ASP A 1 84 ? 0.563 14.671 10.089 1.00 71.50 84 ASP A C 1
ATOM 684 O O . ASP A 1 84 ? 1.791 14.574 10.109 1.00 71.50 84 ASP A O 1
ATOM 688 N N . ARG A 1 85 ? -0.221 13.927 10.879 1.00 76.25 85 ARG A N 1
ATOM 689 C CA . ARG A 1 85 ? 0.256 12.879 11.794 1.00 76.25 85 ARG A CA 1
ATOM 690 C C . ARG A 1 85 ? -0.482 11.571 11.535 1.00 76.25 85 ARG A C 1
ATOM 692 O O . ARG A 1 85 ? -1.375 11.212 12.305 1.00 76.25 85 ARG A O 1
ATOM 699 N N . ILE A 1 86 ? -0.124 10.890 10.437 1.00 83.06 86 ILE A N 1
ATOM 700 C CA . ILE A 1 86 ? -0.699 9.591 10.020 1.00 83.06 86 ILE A CA 1
ATOM 701 C C . ILE A 1 86 ? -0.758 8.609 11.186 1.00 83.06 86 ILE A C 1
ATOM 703 O O . ILE A 1 86 ? -1.771 7.958 11.405 1.00 83.06 86 ILE A O 1
ATOM 707 N N . ASP A 1 87 ? 0.319 8.521 11.952 1.00 82.25 87 ASP A N 1
ATOM 708 C CA . ASP A 1 87 ? 0.429 7.658 13.120 1.00 82.25 87 ASP A CA 1
ATOM 709 C C . ASP A 1 87 ? -0.708 7.878 14.117 1.00 82.25 87 ASP A C 1
ATOM 711 O O . ASP A 1 87 ? -1.315 6.920 14.586 1.00 82.25 87 ASP A O 1
ATOM 715 N N . ARG A 1 88 ? -1.067 9.137 14.377 1.00 81.19 88 ARG A N 1
ATOM 716 C CA . ARG A 1 88 ? -2.139 9.479 15.305 1.00 81.19 88 ARG A CA 1
ATOM 717 C C . ARG A 1 88 ? -3.509 9.209 14.701 1.00 81.19 88 ARG A C 1
ATOM 719 O O . ARG A 1 88 ? -4.330 8.578 15.365 1.00 81.19 88 ARG A O 1
ATOM 726 N N . VAL A 1 89 ? -3.758 9.690 13.484 1.00 85.38 89 VAL A N 1
ATOM 727 C CA . VAL A 1 89 ? -5.095 9.617 12.869 1.00 85.38 89 VAL A CA 1
ATOM 728 C C . VAL A 1 89 ? -5.476 8.179 12.515 1.00 85.38 89 VAL A C 1
ATOM 730 O O . VAL A 1 89 ? -6.598 7.760 12.781 1.00 85.38 89 VAL A O 1
ATOM 733 N N . PHE A 1 90 ? -4.521 7.368 12.055 1.00 89.00 90 PHE A N 1
ATOM 734 C CA . PHE A 1 90 ? -4.766 5.958 11.756 1.00 89.00 90 PHE A CA 1
ATOM 735 C C . PHE A 1 90 ? -4.668 5.041 12.983 1.00 89.00 90 PHE A C 1
ATOM 737 O O . PHE A 1 90 ? -5.121 3.903 12.901 1.00 89.00 90 PHE A O 1
ATOM 744 N N . SER A 1 91 ? -4.156 5.503 14.137 1.00 89.00 91 SER A N 1
ATOM 745 C CA . SER A 1 91 ? -4.025 4.663 15.348 1.00 89.00 91 SER A CA 1
ATOM 746 C C . SER A 1 91 ? -5.337 4.036 15.827 1.00 89.00 91 SER A C 1
ATOM 748 O O . SER A 1 91 ? -5.307 3.013 16.506 1.00 89.00 91 SER A O 1
ATOM 750 N N . SER A 1 92 ? -6.490 4.63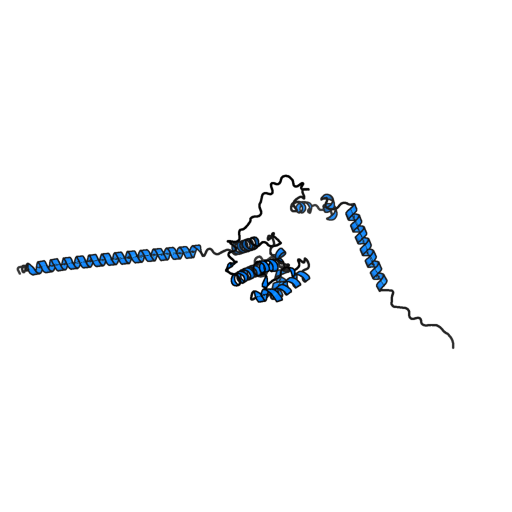1 15.509 1.00 89.38 92 SER A N 1
ATOM 751 C CA . SER A 1 92 ? -7.807 4.130 15.920 1.00 89.38 92 SER A CA 1
ATOM 752 C C . SER A 1 92 ? -8.319 2.957 15.078 1.00 89.38 92 SER A C 1
ATOM 754 O O . SER A 1 92 ? -9.287 2.316 15.482 1.00 89.38 92 SER A O 1
ATOM 756 N N . GLY A 1 93 ? -7.722 2.698 13.910 1.00 91.69 93 GLY A N 1
ATOM 757 C CA . GLY A 1 93 ? -8.191 1.697 12.945 1.00 91.69 93 GLY A CA 1
ATOM 758 C C . GLY A 1 93 ? -9.424 2.115 12.127 1.00 91.69 93 GLY A C 1
ATOM 759 O O . GLY A 1 93 ? -9.679 1.520 11.086 1.00 91.69 93 GLY A O 1
ATOM 760 N N . VAL A 1 94 ? -10.149 3.170 12.520 1.00 93.06 94 VAL A N 1
ATOM 761 C CA . VAL A 1 94 ? -11.384 3.604 11.834 1.00 93.06 94 VAL A CA 1
ATOM 762 C C . VAL A 1 94 ? -11.100 4.068 10.406 1.00 93.06 94 VAL A C 1
ATOM 764 O O . VAL A 1 94 ? -11.752 3.613 9.475 1.00 93.06 94 VAL A O 1
ATOM 767 N N . LEU A 1 95 ? -10.067 4.893 10.205 1.00 92.38 95 LEU A N 1
ATOM 768 C CA . LEU A 1 95 ? -9.693 5.350 8.860 1.00 92.38 95 LEU A CA 1
ATOM 769 C C . LEU A 1 95 ? -9.223 4.204 7.953 1.00 92.38 95 LEU A C 1
ATOM 771 O O . LEU A 1 95 ? -9.440 4.257 6.749 1.00 92.38 95 LEU A O 1
ATOM 775 N N . ILE A 1 96 ? -8.622 3.146 8.511 1.00 94.31 96 ILE A N 1
ATOM 776 C CA . ILE A 1 96 ? -8.291 1.944 7.730 1.00 94.31 96 ILE A CA 1
ATOM 777 C C . ILE A 1 96 ? -9.568 1.254 7.252 1.00 94.31 96 ILE A C 1
ATOM 779 O O . ILE A 1 96 ? -9.656 0.880 6.085 1.00 94.31 96 ILE A O 1
ATOM 783 N N . ALA A 1 97 ? -10.556 1.110 8.138 1.00 95.38 97 ALA A N 1
ATOM 784 C CA . ALA A 1 97 ? -11.845 0.536 7.781 1.00 95.38 97 ALA A CA 1
ATOM 785 C C . ALA A 1 97 ? -12.546 1.361 6.692 1.00 95.38 97 ALA A C 1
ATOM 787 O O . ALA A 1 97 ? -13.092 0.784 5.761 1.00 95.38 97 ALA A O 1
ATOM 788 N N . GLU A 1 98 ? -12.487 2.694 6.764 1.00 94.19 98 GLU A N 1
ATOM 789 C CA . GLU A 1 98 ? -13.047 3.579 5.735 1.00 94.19 98 GLU A CA 1
ATOM 790 C C . GLU A 1 98 ? -12.365 3.415 4.376 1.00 94.19 98 GLU A C 1
ATOM 792 O O . GLU A 1 98 ? -13.061 3.273 3.373 1.00 94.19 98 GLU A O 1
ATOM 797 N N . VAL A 1 99 ? -11.026 3.381 4.341 1.00 92.62 99 VAL A N 1
ATOM 798 C CA . VAL A 1 99 ? -10.262 3.149 3.104 1.00 92.62 99 VAL A CA 1
ATOM 799 C C . VAL A 1 99 ? -10.655 1.815 2.474 1.00 92.62 99 VAL A C 1
ATOM 801 O O . VAL A 1 99 ? -10.940 1.758 1.282 1.00 92.62 99 VAL A O 1
ATOM 804 N N . ILE A 1 100 ? -10.706 0.742 3.267 1.00 92.94 100 ILE A N 1
ATOM 805 C CA . ILE A 1 100 ? -11.053 -0.588 2.755 1.00 92.94 100 ILE A CA 1
ATOM 806 C C . ILE A 1 100 ? -12.518 -0.627 2.304 1.00 92.94 100 ILE A C 1
ATOM 808 O O . ILE A 1 100 ? -12.795 -1.141 1.230 1.00 92.94 100 ILE A O 1
ATOM 812 N N . ASN A 1 101 ? -13.444 -0.051 3.074 1.00 92.88 101 ASN A N 1
ATOM 813 C CA . ASN A 1 101 ? -14.869 0.014 2.731 1.00 92.88 101 ASN A CA 1
ATOM 814 C C . ASN A 1 101 ? -15.119 0.823 1.448 1.00 92.88 101 ASN A C 1
ATOM 816 O O . ASN A 1 101 ? -16.097 0.557 0.759 1.00 92.88 101 ASN A O 1
ATOM 820 N N . TYR A 1 102 ? -14.298 1.831 1.141 1.00 89.56 102 TYR A N 1
ATOM 821 C CA . TYR A 1 102 ? -14.453 2.632 -0.076 1.00 89.56 102 TYR A CA 1
ATOM 822 C C . TYR A 1 102 ? -14.216 1.799 -1.342 1.00 89.56 102 TYR A C 1
ATOM 824 O O . TYR A 1 102 ? -14.998 1.883 -2.282 1.00 89.56 102 TYR A O 1
ATOM 832 N N . PHE A 1 103 ? -13.170 0.968 -1.350 1.00 87.50 103 PHE A N 1
ATOM 833 C CA . PHE A 1 103 ? -12.830 0.132 -2.508 1.00 87.50 103 PHE A CA 1
ATOM 834 C C . PHE A 1 103 ? -13.498 -1.246 -2.486 1.00 87.50 103 PHE A C 1
ATOM 836 O O . PHE A 1 103 ? -13.770 -1.813 -3.539 1.00 87.50 103 PHE A O 1
ATOM 843 N N . CYS A 1 104 ? -13.737 -1.799 -1.298 1.00 89.00 104 CYS A N 1
ATOM 844 C CA . CYS A 1 104 ? -14.262 -3.144 -1.092 1.00 89.00 104 CYS A CA 1
ATOM 845 C C . CYS A 1 104 ? -15.313 -3.132 0.042 1.00 89.00 104 CYS A C 1
ATOM 847 O O . CYS A 1 104 ? -15.031 -3.595 1.155 1.00 89.00 104 CYS A O 1
ATOM 849 N N . PRO A 1 105 ? -16.526 -2.600 -0.195 1.00 89.88 105 PRO A N 1
ATOM 850 C CA . PRO A 1 105 ? -17.571 -2.524 0.831 1.00 89.88 105 PRO A CA 1
ATOM 851 C C . PRO A 1 105 ? -18.003 -3.903 1.364 1.00 89.88 105 PRO A C 1
ATOM 853 O O . PRO A 1 105 ? -18.339 -4.026 2.539 1.00 89.88 105 PRO A O 1
ATOM 856 N N . ASP A 1 106 ? -17.907 -4.963 0.557 1.00 89.69 106 ASP A N 1
ATOM 857 C CA . ASP A 1 106 ? -18.349 -6.317 0.937 1.00 89.69 106 ASP A CA 1
ATOM 858 C C . ASP A 1 106 ? -17.482 -6.967 2.027 1.00 89.69 106 ASP A C 1
ATOM 860 O O . ASP A 1 106 ? -17.918 -7.850 2.775 1.00 89.69 106 ASP A O 1
ATOM 864 N N . ILE A 1 107 ? -16.212 -6.561 2.129 1.00 90.38 107 ILE A N 1
ATOM 865 C CA . ILE A 1 107 ? -15.272 -7.180 3.070 1.00 90.38 107 ILE A CA 1
ATOM 866 C C . ILE A 1 107 ? -15.183 -6.433 4.397 1.00 90.38 107 ILE A C 1
ATOM 868 O O . ILE A 1 107 ? -14.778 -7.043 5.391 1.00 90.38 107 ILE A O 1
ATOM 872 N N . CYS A 1 108 ? -15.564 -5.154 4.426 1.00 92.94 108 CYS A N 1
ATOM 873 C CA . CYS A 1 108 ? -15.428 -4.283 5.584 1.00 92.94 108 CYS A CA 1
ATOM 874 C C . CYS A 1 108 ? -16.604 -3.311 5.678 1.00 92.94 108 CYS A C 1
ATOM 876 O O . CYS A 1 108 ? -16.760 -2.463 4.810 1.00 92.94 108 CYS A O 1
ATOM 878 N N . ASP A 1 109 ? -17.343 -3.371 6.787 1.00 90.19 109 ASP A N 1
ATOM 879 C CA . ASP A 1 109 ? -18.355 -2.378 7.145 1.00 90.19 109 ASP A CA 1
ATOM 880 C C . ASP A 1 109 ? -17.770 -1.378 8.149 1.00 90.19 109 ASP A C 1
ATOM 882 O O . ASP A 1 109 ? -17.506 -1.712 9.311 1.00 90.19 109 ASP A O 1
ATOM 886 N N . LYS A 1 110 ? -17.573 -0.132 7.706 1.00 88.25 110 LYS A N 1
ATOM 887 C CA . LYS A 1 110 ? -17.002 0.928 8.550 1.00 88.25 110 LYS A CA 1
ATOM 888 C C . LYS A 1 110 ? -17.838 1.243 9.798 1.00 88.25 110 LYS A C 1
ATOM 890 O O . LYS A 1 110 ? -17.274 1.717 10.780 1.00 88.25 110 LYS A O 1
ATOM 895 N N . ARG A 1 111 ? -19.150 0.964 9.800 1.00 87.69 111 ARG A N 1
ATOM 896 C CA . ARG A 1 111 ? -20.059 1.269 10.927 1.00 87.69 111 ARG A CA 1
ATOM 897 C C . ARG A 1 111 ? -19.747 0.451 12.180 1.00 87.69 111 ARG A C 1
ATOM 899 O O . ARG A 1 111 ? -20.156 0.827 13.273 1.00 87.69 111 ARG A O 1
ATOM 906 N N . GLN A 1 112 ? -19.008 -0.647 12.027 1.00 88.12 112 GLN A N 1
ATOM 907 C CA . GLN A 1 112 ? -18.624 -1.533 13.126 1.00 88.12 112 GLN A CA 1
ATOM 908 C C . GLN A 1 112 ? -17.449 -0.997 13.958 1.00 88.12 112 GLN A C 1
ATOM 910 O O . GLN A 1 112 ? -17.119 -1.585 14.988 1.00 88.12 112 GLN A O 1
ATOM 915 N N . TYR A 1 113 ? -16.808 0.094 13.528 1.00 91.00 113 TYR A N 1
ATOM 916 C CA . TYR A 1 113 ? -15.613 0.639 14.164 1.00 91.00 113 TYR A CA 1
ATOM 917 C C . TYR A 1 113 ? -15.867 2.056 14.668 1.00 91.00 113 TYR A C 1
ATOM 919 O O . TYR A 1 113 ? -16.343 2.920 13.936 1.00 91.00 113 TYR A O 1
ATOM 927 N N . PHE A 1 114 ? -15.486 2.315 15.918 1.00 89.25 114 PHE A N 1
ATOM 928 C CA . PHE A 1 114 ? -15.731 3.602 16.569 1.00 89.25 114 PHE A CA 1
ATOM 929 C C . PHE A 1 114 ? -14.429 4.327 16.888 1.00 89.25 114 PHE A C 1
ATOM 931 O O . PHE A 1 114 ? -13.408 3.712 17.211 1.00 89.25 114 PHE A O 1
ATOM 938 N N . GLN A 1 115 ? -14.453 5.656 16.805 1.00 87.81 115 GLN A N 1
ATOM 939 C CA . GLN A 1 115 ? -13.299 6.470 17.165 1.00 87.81 115 GLN A CA 1
ATOM 940 C C . GLN A 1 115 ? -13.136 6.493 18.685 1.00 87.81 115 GLN A C 1
ATOM 942 O O . GLN A 1 115 ? -13.959 7.045 19.409 1.00 87.81 115 GLN A O 1
ATOM 947 N N . TRP A 1 116 ? -12.035 5.921 19.165 1.00 85.06 116 TRP A N 1
ATOM 948 C CA . TRP A 1 116 ? -11.713 5.884 20.586 1.00 85.06 116 TRP A CA 1
ATOM 949 C C . TRP A 1 116 ? -10.402 6.592 20.887 1.00 85.06 116 TRP A C 1
ATOM 951 O O . TRP A 1 116 ? -9.428 6.471 20.145 1.00 85.06 116 TRP A O 1
ATOM 961 N N . ASN A 1 117 ? -10.347 7.260 22.039 1.00 82.81 117 ASN A N 1
ATOM 962 C CA . ASN A 1 117 ? -9.105 7.822 22.571 1.00 82.81 117 ASN A CA 1
ATOM 963 C C . ASN A 1 117 ? -8.331 6.813 23.439 1.00 82.81 117 ASN A C 1
ATOM 965 O O . ASN A 1 117 ? -7.107 6.886 23.499 1.00 82.81 117 ASN A O 1
ATOM 969 N N . SER A 1 118 ? -9.028 5.853 24.060 1.00 89.81 118 SER A N 1
ATOM 970 C CA . SER A 1 118 ? -8.433 4.814 24.912 1.00 89.81 118 SER A CA 1
ATOM 971 C C . SER A 1 118 ? -7.699 3.751 24.094 1.00 89.81 118 SER A C 1
ATOM 973 O O . SER A 1 118 ? -8.283 3.157 23.186 1.00 89.81 118 SER A O 1
ATOM 975 N N . SER A 1 119 ? -6.449 3.451 24.458 1.00 88.25 119 SER A N 1
ATOM 976 C CA . SER A 1 119 ? -5.631 2.432 23.784 1.00 88.25 119 SER A CA 1
ATOM 977 C C . SER A 1 119 ? -6.274 1.044 23.794 1.00 88.25 119 SER A C 1
ATOM 979 O O . SER A 1 119 ? -6.201 0.352 22.784 1.00 88.25 119 SER A O 1
ATOM 981 N N . LYS A 1 120 ? -6.969 0.662 24.876 1.00 91.00 120 LYS A N 1
ATOM 982 C CA . LYS A 1 120 ? -7.670 -0.632 24.975 1.00 91.00 120 LYS A CA 1
ATOM 983 C C . LYS A 1 120 ? -8.803 -0.744 23.951 1.00 91.00 120 LYS A C 1
ATOM 985 O O . LYS A 1 120 ? -8.953 -1.764 23.288 1.00 91.00 120 LYS A O 1
ATOM 990 N N . ASN A 1 121 ? -9.565 0.330 23.766 1.00 91.88 121 ASN A N 1
ATOM 991 C CA . ASN A 1 121 ? -10.671 0.332 22.809 1.00 91.88 121 ASN A CA 1
ATOM 992 C C . ASN A 1 121 ? -10.157 0.403 21.365 1.00 91.88 121 ASN A C 1
ATOM 994 O O . ASN A 1 121 ? -10.687 -0.270 20.487 1.00 91.88 121 ASN A O 1
ATOM 998 N N . LYS A 1 122 ? -9.077 1.160 21.121 1.00 92.12 122 LYS A N 1
ATOM 999 C CA . LYS A 1 122 ? -8.386 1.132 19.824 1.00 92.12 122 LYS A CA 1
ATOM 1000 C C . LYS A 1 122 ? -7.867 -0.271 19.505 1.00 92.12 122 LYS A C 1
ATOM 1002 O O . LYS A 1 122 ? -7.994 -0.713 18.371 1.00 92.12 122 LYS A O 1
ATOM 1007 N N . GLN A 1 123 ? -7.310 -0.976 20.491 1.00 94.81 123 GLN A N 1
ATOM 1008 C CA . GLN A 1 123 ? -6.848 -2.353 20.322 1.00 94.81 123 GLN A CA 1
ATOM 1009 C C . GLN A 1 123 ? -7.984 -3.280 19.879 1.00 94.81 123 GLN A C 1
ATOM 1011 O O . GLN A 1 123 ? -7.796 -4.022 18.921 1.00 94.81 123 GLN A O 1
ATOM 1016 N N . SER A 1 124 ? -9.166 -3.164 20.489 1.00 94.69 124 SER A N 1
ATOM 1017 C CA . SER A 1 124 ? -10.351 -3.931 20.080 1.00 94.69 124 SER A CA 1
ATOM 1018 C C . SER A 1 124 ? -10.724 -3.697 18.606 1.00 94.69 124 SER A C 1
ATOM 1020 O O . SER A 1 124 ? -10.939 -4.657 17.866 1.00 94.69 124 SER A O 1
ATOM 1022 N N . ASN A 1 125 ? -10.687 -2.445 18.119 1.00 95.56 125 ASN A N 1
ATOM 1023 C CA . ASN A 1 125 ? -10.897 -2.163 16.690 1.00 95.56 125 ASN A CA 1
ATOM 1024 C C . ASN A 1 125 ? -9.874 -2.899 15.803 1.00 95.56 125 ASN A C 1
ATOM 1026 O O . ASN A 1 125 ? -10.236 -3.477 14.779 1.00 95.56 125 ASN A O 1
ATOM 1030 N N . TRP A 1 126 ? -8.594 -2.885 16.188 1.00 95.81 126 TRP A N 1
ATOM 1031 C CA . TRP A 1 126 ? -7.530 -3.559 15.438 1.00 95.81 126 TRP A CA 1
ATOM 1032 C C . TRP A 1 126 ? -7.653 -5.080 15.461 1.00 95.81 126 TRP A C 1
ATOM 1034 O O . TRP A 1 126 ? -7.395 -5.722 14.445 1.00 95.81 126 TRP A O 1
ATOM 1044 N N . GLU A 1 127 ? -8.062 -5.661 16.585 1.00 95.94 127 GLU A N 1
ATOM 1045 C CA . GLU A 1 127 ? -8.333 -7.094 16.708 1.00 95.94 127 GLU A CA 1
ATOM 1046 C C . GLU A 1 127 ? -9.515 -7.504 15.823 1.00 95.94 127 GLU A C 1
ATOM 1048 O O . GLU A 1 127 ? -9.414 -8.483 15.082 1.00 95.94 127 GLU A O 1
ATOM 1053 N N . ALA A 1 128 ? -10.586 -6.706 15.801 1.00 95.56 128 ALA A N 1
ATOM 1054 C CA . ALA A 1 128 ? -11.730 -6.926 14.923 1.00 95.56 128 ALA A CA 1
ATOM 1055 C C . ALA A 1 128 ? -11.346 -6.843 13.433 1.00 95.56 128 ALA A C 1
ATOM 1057 O O . ALA A 1 128 ? -11.684 -7.750 12.668 1.00 95.56 128 ALA A O 1
ATOM 1058 N N . LEU A 1 129 ? -10.575 -5.825 13.024 1.00 96.50 129 LEU A N 1
ATOM 1059 C CA . LEU A 1 129 ? -10.036 -5.721 11.658 1.00 96.50 129 LEU A CA 1
ATOM 1060 C C . LEU A 1 129 ? -9.169 -6.933 11.298 1.00 96.50 129 LEU A C 1
ATOM 1062 O O . LEU A 1 129 ? -9.292 -7.497 10.209 1.00 96.50 129 LEU A O 1
ATOM 1066 N N . ASN A 1 130 ? -8.314 -7.364 12.224 1.00 96.94 130 ASN A N 1
ATOM 1067 C CA . ASN A 1 130 ? -7.401 -8.483 12.024 1.00 96.94 130 ASN A CA 1
ATOM 1068 C C . ASN A 1 130 ? -8.103 -9.843 11.947 1.00 96.94 130 ASN A C 1
ATOM 1070 O O . ASN A 1 130 ? -7.615 -10.768 11.293 1.00 96.94 130 ASN A O 1
ATOM 1074 N N . TYR A 1 131 ? -9.246 -9.974 12.613 1.00 95.81 131 TYR A N 1
ATOM 1075 C CA . TYR A 1 131 ? -10.051 -11.183 12.567 1.00 95.81 131 TYR A CA 1
ATOM 1076 C C . TYR A 1 131 ? -10.952 -11.232 11.328 1.00 95.81 131 TYR A C 1
ATOM 1078 O O . TYR A 1 131 ? -11.008 -12.273 10.675 1.00 95.81 131 TYR A O 1
ATOM 1086 N N . LYS A 1 132 ? -11.620 -10.120 10.986 1.00 95.06 132 LYS A N 1
ATOM 1087 C CA . LYS A 1 132 ? -12.685 -10.082 9.968 1.00 95.06 132 LYS A CA 1
ATOM 1088 C C . LYS A 1 132 ? -12.233 -9.623 8.580 1.00 95.06 132 LYS A C 1
ATOM 1090 O O . LYS A 1 132 ? -12.753 -10.124 7.586 1.00 95.06 132 LYS A O 1
ATOM 1095 N N . VAL A 1 133 ? -11.315 -8.656 8.506 1.00 96.31 133 VAL A N 1
ATOM 1096 C CA . VAL A 1 133 ? -11.029 -7.899 7.272 1.00 96.31 133 VAL A CA 1
ATOM 1097 C C . VAL A 1 133 ? -9.691 -8.294 6.659 1.00 96.31 133 VAL A C 1
ATOM 1099 O O . VAL A 1 133 ? -9.650 -8.715 5.507 1.00 96.31 133 VAL A O 1
ATOM 1102 N N . PHE A 1 134 ? -8.590 -8.224 7.413 1.00 95.94 134 PHE A N 1
ATOM 1103 C CA . PHE A 1 134 ? -7.257 -8.531 6.871 1.00 95.94 134 PHE A CA 1
ATOM 1104 C C . PHE A 1 134 ? -7.116 -9.939 6.270 1.00 95.94 134 PHE A C 1
ATOM 1106 O O . PHE A 1 134 ? -6.463 -10.053 5.231 1.00 95.94 134 PHE A O 1
ATOM 1113 N N . PRO A 1 135 ? -7.764 -10.996 6.800 1.00 95.88 135 PRO A N 1
ATOM 1114 C CA . PRO A 1 135 ? -7.706 -12.318 6.178 1.00 95.88 135 PRO A CA 1
ATOM 1115 C C . PRO A 1 135 ? -8.294 -12.334 4.768 1.00 95.88 135 PRO A C 1
ATOM 1117 O O . PRO A 1 135 ? -7.766 -13.027 3.906 1.00 95.88 135 PRO A O 1
ATOM 1120 N N . LYS A 1 136 ? -9.328 -11.521 4.514 1.00 93.88 136 LYS A N 1
ATOM 1121 C CA . LYS A 1 136 ? -9.925 -11.349 3.181 1.00 93.88 136 LYS A CA 1
ATOM 1122 C C . LYS A 1 136 ? -8.996 -10.586 2.226 1.00 93.88 136 LYS A C 1
ATOM 1124 O O . LYS A 1 136 ? -9.062 -10.793 1.025 1.00 93.88 136 LYS A O 1
ATOM 1129 N N . LEU A 1 137 ? -8.093 -9.758 2.761 1.00 91.75 137 LEU A N 1
ATOM 1130 C CA . LEU A 1 137 ? -6.991 -9.119 2.025 1.00 91.75 137 LEU A CA 1
ATOM 1131 C C . LEU A 1 137 ? -5.737 -10.018 1.919 1.00 91.75 137 LEU A C 1
ATOM 1133 O O . LEU A 1 137 ? -4.697 -9.578 1.428 1.00 91.75 137 LEU A O 1
ATOM 1137 N N . GLY A 1 138 ? -5.790 -11.259 2.416 1.00 93.81 138 GLY A N 1
ATOM 1138 C CA . GLY A 1 138 ? -4.690 -12.220 2.329 1.00 93.81 138 GLY A CA 1
ATOM 1139 C C . GLY A 1 138 ? -3.560 -12.009 3.343 1.00 93.81 138 GLY A C 1
ATOM 1140 O O . GLY A 1 138 ? -2.426 -12.420 3.092 1.00 93.81 138 GLY A O 1
ATOM 1141 N N . PHE A 1 139 ? -3.808 -11.351 4.484 1.00 95.19 139 PHE A N 1
ATOM 1142 C CA . PHE A 1 139 ? -2.799 -11.243 5.547 1.00 95.19 139 PHE A CA 1
ATOM 1143 C C . PHE A 1 139 ? -3.377 -11.126 6.962 1.00 95.19 139 PHE A C 1
ATOM 1145 O O . PHE A 1 139 ? -4.559 -10.889 7.164 1.00 95.19 139 PHE A O 1
ATOM 1152 N N . ARG A 1 140 ? -2.522 -11.283 7.979 1.00 95.25 140 ARG A N 1
ATOM 1153 C CA . ARG A 1 140 ? -2.855 -11.016 9.386 1.00 95.25 140 ARG A CA 1
ATOM 1154 C C . ARG A 1 140 ? -1.731 -10.241 10.069 1.00 95.25 140 ARG A C 1
ATOM 1156 O O . ARG A 1 140 ? -0.575 -10.275 9.648 1.00 95.25 140 ARG A O 1
ATOM 1163 N N . LEU A 1 141 ? -2.085 -9.520 11.122 1.00 93.94 141 LEU A N 1
ATOM 1164 C CA . LEU A 1 141 ? -1.178 -8.808 12.008 1.00 93.94 141 LEU A CA 1
ATOM 1165 C C . LEU A 1 141 ? -0.941 -9.618 13.283 1.00 93.94 141 LEU A C 1
ATOM 1167 O O . LEU A 1 141 ? -1.870 -10.165 13.872 1.00 93.94 141 LEU A O 1
ATOM 1171 N N . ASN A 1 142 ? 0.307 -9.635 13.743 1.00 92.88 142 ASN A N 1
ATOM 1172 C CA . ASN A 1 142 ? 0.668 -10.191 15.043 1.00 92.88 142 ASN A CA 1
ATOM 1173 C C . ASN A 1 142 ? 0.414 -9.149 16.141 1.00 92.88 142 ASN A C 1
ATOM 1175 O O . ASN A 1 142 ? 0.456 -7.946 15.872 1.00 92.88 142 ASN A O 1
ATOM 1179 N N . GLY A 1 143 ? 0.258 -9.581 17.396 1.00 89.62 143 GLY A N 1
ATOM 1180 C CA . GLY A 1 143 ? 0.053 -8.662 18.529 1.00 89.62 143 GLY A CA 1
ATOM 1181 C C . GLY A 1 143 ? 1.134 -7.576 18.644 1.00 89.62 143 GLY A C 1
ATOM 1182 O O . GLY A 1 143 ? 0.829 -6.419 18.917 1.00 89.62 143 GLY A O 1
ATOM 1183 N N . LYS A 1 144 ? 2.390 -7.905 18.301 1.00 88.19 144 LYS A N 1
ATOM 1184 C CA . LYS A 1 144 ? 3.500 -6.934 18.220 1.00 88.19 144 LYS A CA 1
ATOM 1185 C C . LYS A 1 144 ? 3.259 -5.835 17.175 1.00 88.19 144 LYS A C 1
ATOM 1187 O O . LYS A 1 144 ? 3.591 -4.680 17.417 1.00 88.19 144 LYS A O 1
ATOM 1192 N N . HIS A 1 145 ? 2.676 -6.171 16.023 1.00 89.88 145 HIS A N 1
ATOM 1193 C CA . HIS A 1 145 ? 2.342 -5.187 14.988 1.00 89.88 145 HIS A CA 1
ATOM 1194 C C . HIS A 1 145 ? 1.253 -4.231 15.477 1.00 89.88 145 HIS A C 1
ATOM 1196 O O . HIS A 1 145 ? 1.402 -3.021 15.332 1.00 89.88 145 HIS A O 1
ATOM 1202 N N . ILE A 1 146 ? 0.205 -4.764 16.113 1.00 91.38 146 ILE A N 1
ATOM 1203 C CA . ILE A 1 146 ? -0.887 -3.962 16.683 1.00 91.38 146 ILE A CA 1
ATOM 1204 C C . ILE A 1 146 ? -0.345 -3.026 17.772 1.00 91.38 146 ILE A C 1
ATOM 1206 O O . ILE A 1 146 ? -0.606 -1.825 17.736 1.00 91.38 146 ILE A O 1
ATOM 1210 N N . ALA A 1 147 ? 0.496 -3.531 18.678 1.00 88.50 147 ALA A N 1
ATOM 1211 C CA . ALA A 1 147 ? 1.135 -2.719 19.713 1.00 88.50 147 ALA A CA 1
ATOM 1212 C C . ALA A 1 147 ? 1.987 -1.573 19.131 1.00 88.50 147 ALA A C 1
ATOM 1214 O O . ALA A 1 147 ? 1.918 -0.446 19.623 1.00 88.50 147 ALA A O 1
ATOM 1215 N N . ASN A 1 148 ? 2.735 -1.829 18.050 1.00 86.06 148 ASN A N 1
ATOM 1216 C CA . ASN A 1 148 ? 3.533 -0.806 17.364 1.00 86.06 148 ASN A CA 1
ATOM 1217 C C . ASN A 1 148 ? 2.671 0.277 16.697 1.00 86.06 148 ASN A C 1
ATOM 1219 O O . ASN A 1 148 ? 3.106 1.422 16.594 1.00 86.06 148 ASN A O 1
ATOM 1223 N N . ILE A 1 149 ? 1.466 -0.068 16.235 1.00 88.38 149 ILE A N 1
ATOM 1224 C CA . ILE A 1 149 ? 0.526 0.903 15.659 1.00 88.38 149 ILE A CA 1
ATOM 1225 C C . ILE A 1 149 ? -0.097 1.773 16.753 1.00 88.38 149 ILE A C 1
ATOM 1227 O O . ILE A 1 149 ? -0.226 2.982 16.576 1.00 88.38 149 ILE A O 1
ATOM 1231 N N . LEU A 1 150 ? -0.471 1.171 17.885 1.00 87.62 150 LEU A N 1
ATOM 1232 C CA . LEU A 1 150 ? -1.083 1.888 19.005 1.00 87.62 150 LEU A CA 1
ATOM 1233 C C . LEU A 1 150 ? -0.093 2.814 19.713 1.00 87.62 150 LEU A C 1
ATOM 1235 O O . LEU A 1 150 ? -0.464 3.919 20.105 1.00 87.62 150 LEU A O 1
ATOM 1239 N N . ASN A 1 151 ? 1.161 2.376 19.848 1.00 82.56 151 ASN A N 1
ATOM 1240 C CA . ASN A 1 151 ? 2.210 3.097 20.561 1.00 82.56 151 ASN A CA 1
ATOM 1241 C C . ASN A 1 151 ? 3.447 3.325 19.671 1.00 82.56 151 ASN A C 1
ATOM 1243 O O . ASN A 1 151 ? 4.520 2.771 19.950 1.00 82.56 151 ASN A O 1
ATOM 1247 N N . PRO A 1 152 ? 3.340 4.178 18.634 1.00 68.94 152 PRO A N 1
ATOM 1248 C CA . PRO A 1 152 ? 4.409 4.395 17.655 1.00 68.94 152 PRO A CA 1
ATOM 1249 C C . PRO A 1 152 ? 5.673 5.032 18.260 1.00 68.94 152 PRO A C 1
ATOM 1251 O O . PRO A 1 152 ? 6.753 4.911 17.690 1.00 68.94 152 PRO A O 1
ATOM 1254 N N . PHE A 1 153 ? 5.561 5.658 19.438 1.00 67.31 153 PHE A N 1
ATOM 1255 C CA . PHE A 1 153 ? 6.664 6.311 20.159 1.00 67.31 153 PHE A CA 1
ATOM 1256 C C . PHE A 1 153 ? 7.179 5.508 21.366 1.00 67.31 153 PHE A C 1
ATOM 1258 O O . PHE A 1 153 ? 8.018 6.002 22.111 1.00 67.31 153 PHE A O 1
ATOM 1265 N N . SER A 1 154 ? 6.706 4.272 21.583 1.00 59.78 154 SER A N 1
ATOM 1266 C CA . SER A 1 154 ? 7.106 3.465 22.754 1.00 59.78 154 SER A CA 1
ATOM 1267 C C . SER A 1 154 ? 8.558 2.984 22.716 1.00 59.78 154 SER A C 1
ATOM 1269 O O . SER A 1 154 ? 9.104 2.545 23.727 1.00 59.78 154 SER A O 1
ATOM 1271 N N . CYS A 1 155 ? 9.232 3.090 21.568 1.00 51.88 155 CYS A N 1
ATOM 1272 C CA . CYS A 1 155 ? 10.678 2.973 21.531 1.00 51.88 155 CYS A CA 1
ATOM 1273 C C . CYS A 1 155 ? 11.297 4.238 22.142 1.00 51.88 155 CYS A C 1
ATOM 1275 O O . CYS A 1 155 ? 11.518 5.209 21.427 1.00 51.88 155 CYS A O 1
ATOM 1277 N N . GLY A 1 156 ? 11.636 4.215 23.436 1.00 47.56 156 GLY A N 1
ATOM 1278 C CA . GLY A 1 156 ? 12.328 5.304 24.152 1.00 47.56 156 GLY A CA 1
ATOM 1279 C C . GLY A 1 156 ? 13.702 5.710 23.591 1.00 47.56 156 GLY A C 1
ATOM 1280 O O . GLY A 1 156 ? 14.410 6.497 24.207 1.00 47.56 156 GLY A O 1
ATOM 1281 N N . LYS A 1 157 ? 14.094 5.195 22.421 1.00 48.62 157 LYS A N 1
ATOM 1282 C CA . LYS A 1 157 ? 15.237 5.664 21.645 1.00 48.62 157 LYS A CA 1
ATOM 1283 C C . LYS A 1 157 ? 14.697 6.406 20.424 1.00 48.62 157 LYS A C 1
ATOM 1285 O O . LYS A 1 157 ? 14.202 5.775 19.491 1.00 48.62 157 LYS A O 1
ATOM 1290 N N . PHE A 1 158 ? 14.846 7.732 20.425 1.00 47.38 158 PHE A N 1
ATOM 1291 C CA . PHE A 1 158 ? 14.645 8.663 19.300 1.00 47.38 158 PHE A CA 1
ATOM 1292 C C . PHE A 1 158 ? 15.651 8.400 18.152 1.00 47.38 158 PHE A C 1
ATOM 1294 O O . PHE A 1 158 ? 16.262 9.304 17.589 1.00 47.38 158 PHE A O 1
ATOM 1301 N N . GLN A 1 159 ? 15.899 7.137 17.810 1.00 53.28 159 GLN A N 1
ATOM 1302 C CA . GLN A 1 159 ? 16.791 6.775 16.722 1.00 53.28 159 GLN A CA 1
ATOM 1303 C C . GLN A 1 159 ? 16.043 6.918 15.400 1.00 53.28 159 GLN A C 1
ATOM 1305 O O . GLN A 1 159 ? 15.077 6.199 15.139 1.00 53.28 159 GLN A O 1
ATOM 1310 N N . LYS A 1 160 ? 16.559 7.800 14.536 1.00 48.12 160 LYS A N 1
ATOM 1311 C CA . LYS A 1 160 ? 16.140 7.985 13.133 1.00 48.12 160 LYS A CA 1
ATOM 1312 C C . LYS A 1 160 ? 16.112 6.671 12.323 1.00 48.12 160 LYS A C 1
ATOM 1314 O O . LYS A 1 160 ? 15.415 6.601 11.316 1.00 48.12 160 LYS A O 1
ATOM 1319 N N . ASN A 1 161 ? 16.792 5.627 12.810 1.00 47.34 161 ASN A N 1
ATOM 1320 C CA . ASN A 1 161 ? 16.919 4.310 12.179 1.00 47.34 161 ASN A CA 1
ATOM 1321 C C . ASN A 1 161 ? 16.210 3.182 12.942 1.00 47.34 161 ASN A C 1
ATOM 1323 O O . ASN A 1 161 ? 16.463 2.012 12.668 1.00 47.34 161 ASN A O 1
ATOM 1327 N N . CYS A 1 162 ? 15.338 3.483 13.911 1.00 50.81 162 CYS A N 1
ATOM 1328 C CA . CYS A 1 162 ? 14.574 2.411 14.532 1.00 50.81 162 CYS A CA 1
ATOM 1329 C C . CYS A 1 162 ? 13.647 1.793 13.476 1.00 50.81 162 CYS A C 1
ATOM 1331 O O . CYS A 1 162 ? 12.760 2.466 12.955 1.00 50.81 162 CYS A O 1
ATOM 1333 N N . GLU A 1 163 ? 13.814 0.506 13.167 1.00 50.53 163 GLU A N 1
ATOM 1334 C CA . GLU A 1 163 ? 12.905 -0.231 12.273 1.00 50.53 163 GLU A CA 1
ATOM 1335 C C . GLU A 1 163 ? 11.456 -0.260 12.790 1.00 50.53 163 GLU A C 1
ATOM 1337 O O . GLU A 1 163 ? 10.528 -0.514 12.018 1.00 50.53 163 GLU A O 1
ATOM 1342 N N . ARG A 1 164 ? 11.268 0.063 14.083 1.00 51.00 164 ARG A N 1
ATOM 1343 C CA . ARG A 1 164 ? 9.979 0.361 14.729 1.00 51.00 164 ARG A CA 1
ATOM 1344 C C . ARG A 1 164 ? 9.373 1.704 14.305 1.00 51.00 164 ARG A C 1
ATOM 1346 O O . ARG A 1 164 ? 8.309 2.061 14.799 1.00 51.00 164 ARG A O 1
ATOM 1353 N N . GLY A 1 165 ? 10.019 2.454 13.411 1.00 57.25 165 GLY A N 1
ATOM 1354 C CA . GLY A 1 165 ? 9.432 3.623 12.773 1.00 57.25 165 GLY A CA 1
ATOM 1355 C C . GLY A 1 165 ? 8.071 3.273 12.174 1.00 57.25 165 GLY A C 1
ATOM 1356 O O . GLY A 1 165 ? 7.910 2.204 11.593 1.00 57.25 165 GLY A O 1
ATOM 1357 N N . PHE A 1 166 ? 7.105 4.170 12.371 1.00 69.81 166 PHE A N 1
ATOM 1358 C CA . PHE A 1 166 ? 5.716 4.161 11.903 1.00 69.81 166 PHE A CA 1
ATOM 1359 C C . PHE A 1 166 ? 5.303 2.948 11.039 1.00 69.81 166 PHE A C 1
ATOM 1361 O O . PHE A 1 166 ? 5.111 3.067 9.825 1.00 69.81 166 PHE A O 1
ATOM 1368 N N . PHE A 1 167 ? 5.125 1.778 11.673 1.00 84.69 167 PHE A N 1
ATOM 1369 C CA . PHE A 1 167 ? 4.689 0.528 11.026 1.00 84.69 167 PHE A CA 1
ATOM 1370 C C . PHE A 1 167 ? 3.423 0.728 10.183 1.00 84.69 167 PHE A C 1
ATOM 1372 O O . PHE A 1 167 ? 3.235 0.075 9.158 1.00 84.69 167 PHE A O 1
ATOM 1379 N N . ILE A 1 168 ? 2.599 1.700 10.577 1.00 88.19 168 ILE A N 1
ATOM 1380 C CA . ILE A 1 168 ? 1.405 2.120 9.857 1.00 88.19 168 ILE A CA 1
ATOM 1381 C C . ILE A 1 168 ? 1.657 2.432 8.374 1.00 88.19 168 ILE A C 1
ATOM 1383 O O . ILE A 1 168 ? 0.834 2.053 7.554 1.00 88.19 168 ILE A O 1
ATOM 1387 N N . TYR A 1 169 ? 2.797 3.018 7.985 1.00 88.00 169 TYR A N 1
ATOM 1388 C CA . TYR A 1 169 ? 3.091 3.254 6.563 1.00 88.00 169 TYR A CA 1
ATOM 1389 C C . TYR A 1 169 ? 3.288 1.947 5.802 1.00 88.00 169 TYR A C 1
ATOM 1391 O O . TYR A 1 169 ? 2.740 1.788 4.718 1.00 88.00 169 TYR A O 1
ATOM 1399 N N . LYS A 1 170 ? 4.036 0.994 6.377 1.00 89.25 170 LYS A N 1
ATOM 1400 C CA . LYS A 1 170 ? 4.232 -0.334 5.773 1.00 89.25 170 LYS A CA 1
ATOM 1401 C C . LYS A 1 170 ? 2.892 -1.047 5.601 1.00 89.25 170 LYS A C 1
ATOM 1403 O O . LYS A 1 170 ? 2.651 -1.660 4.567 1.00 89.25 170 LYS A O 1
ATOM 1408 N N . LEU A 1 171 ? 2.020 -0.935 6.602 1.00 92.69 171 LEU A N 1
ATOM 1409 C CA . LEU A 1 171 ? 0.674 -1.484 6.539 1.00 92.69 171 LEU A CA 1
ATOM 1410 C C . LEU A 1 171 ? -0.173 -0.807 5.454 1.00 92.69 171 LEU A C 1
ATOM 1412 O O . LEU A 1 171 ? -0.827 -1.503 4.691 1.00 92.69 171 LEU A O 1
ATOM 1416 N N . LEU A 1 172 ? -0.137 0.521 5.354 1.00 92.19 172 LEU A N 1
ATOM 1417 C CA . LEU A 1 172 ? -0.882 1.274 4.344 1.00 92.19 172 LEU A CA 1
ATOM 1418 C C . LEU A 1 172 ? -0.433 0.939 2.918 1.00 92.19 172 LEU A C 1
ATOM 1420 O O . LEU A 1 172 ? -1.292 0.740 2.067 1.00 92.19 172 LEU A O 1
ATOM 1424 N N . PHE A 1 173 ? 0.875 0.807 2.667 1.00 90.94 173 PHE A N 1
ATOM 1425 C CA . PHE A 1 173 ? 1.375 0.309 1.379 1.00 90.94 173 PHE A CA 1
ATOM 1426 C C . PHE A 1 173 ? 0.839 -1.088 1.084 1.00 90.94 173 PHE A C 1
ATOM 1428 O O . PHE A 1 173 ? 0.244 -1.306 0.038 1.00 90.94 173 PHE A O 1
ATOM 1435 N N . ARG A 1 174 ? 0.953 -2.009 2.047 1.00 93.00 174 ARG A N 1
ATOM 1436 C CA . ARG A 1 174 ? 0.446 -3.373 1.882 1.00 93.00 174 ARG A CA 1
ATOM 1437 C C . ARG A 1 174 ? -1.057 -3.405 1.599 1.00 93.00 174 ARG A C 1
ATOM 1439 O O . ARG A 1 174 ? -1.494 -4.187 0.767 1.00 93.00 174 ARG A O 1
ATOM 1446 N N . ILE A 1 175 ? -1.846 -2.581 2.290 1.00 93.56 175 ILE A N 1
ATOM 1447 C CA . ILE A 1 175 ? -3.289 -2.468 2.050 1.00 93.56 175 ILE A CA 1
ATOM 1448 C C . ILE A 1 175 ? -3.540 -1.934 0.643 1.00 93.56 175 ILE A C 1
ATOM 1450 O O . ILE A 1 175 ? -4.331 -2.529 -0.074 1.00 93.56 175 ILE A O 1
ATOM 1454 N N . ARG A 1 176 ? -2.852 -0.862 0.235 1.00 90.12 176 ARG A N 1
ATOM 1455 C CA . ARG A 1 176 ? -2.968 -0.289 -1.110 1.00 90.12 176 ARG A CA 1
ATOM 1456 C C . ARG A 1 176 ? -2.726 -1.340 -2.191 1.00 90.12 176 ARG A C 1
ATOM 1458 O O . ARG A 1 176 ? -3.558 -1.495 -3.075 1.00 90.12 176 ARG A O 1
ATOM 1465 N N . ASP A 1 177 ? -1.635 -2.090 -2.070 1.00 89.56 177 ASP A N 1
ATOM 1466 C CA . ASP A 1 177 ? -1.254 -3.111 -3.047 1.00 89.56 177 ASP A CA 1
ATOM 1467 C C . ASP A 1 177 ? -2.293 -4.247 -3.088 1.00 89.56 177 ASP A C 1
ATOM 1469 O O . ASP A 1 177 ? -2.720 -4.664 -4.159 1.00 89.56 177 ASP A O 1
ATOM 1473 N N . LYS A 1 178 ? -2.794 -4.690 -1.924 1.00 91.06 178 LYS A N 1
ATOM 1474 C CA . LYS A 1 178 ? -3.850 -5.715 -1.852 1.00 91.06 178 LYS A CA 1
ATOM 1475 C C . LYS A 1 178 ? -5.203 -5.251 -2.375 1.00 91.06 178 LYS A C 1
ATOM 1477 O O . LYS A 1 178 ? -5.930 -6.050 -2.952 1.00 91.06 178 LYS A O 1
ATOM 1482 N N . LEU A 1 179 ? -5.548 -3.980 -2.201 1.00 89.25 179 LEU A N 1
ATOM 1483 C CA . LEU A 1 179 ? -6.758 -3.419 -2.798 1.00 89.25 179 LEU A CA 1
ATOM 1484 C C . LEU A 1 179 ? -6.636 -3.342 -4.323 1.00 89.25 179 LEU A C 1
ATOM 1486 O O . LEU A 1 179 ? -7.594 -3.677 -5.013 1.00 89.25 179 LEU A O 1
ATOM 1490 N N . ALA A 1 180 ? -5.459 -2.976 -4.839 1.00 85.38 180 ALA A N 1
ATOM 1491 C CA . ALA A 1 180 ? -5.189 -2.965 -6.273 1.00 85.38 180 ALA A CA 1
ATOM 1492 C C . ALA A 1 180 ? -5.247 -4.374 -6.890 1.00 85.38 180 ALA A C 1
ATOM 1494 O O . ALA A 1 180 ? -5.761 -4.525 -7.993 1.00 85.38 180 ALA A O 1
ATOM 1495 N N . GLU A 1 181 ? -4.781 -5.406 -6.175 1.00 86.19 181 GLU A N 1
ATOM 1496 C CA . GLU A 1 181 ? -4.929 -6.808 -6.598 1.00 86.19 181 GLU A CA 1
ATOM 1497 C C . GLU A 1 181 ? -6.403 -7.247 -6.668 1.00 86.19 181 GLU A C 1
ATOM 1499 O O . GLU A 1 181 ? -6.781 -7.976 -7.582 1.00 86.19 181 GLU A O 1
ATOM 1504 N N . LEU A 1 182 ? -7.235 -6.821 -5.710 1.00 84.31 182 LEU A N 1
ATOM 1505 C CA . LEU A 1 182 ? -8.643 -7.226 -5.641 1.00 84.31 182 LEU A CA 1
ATOM 1506 C C . LEU A 1 182 ? -9.541 -6.475 -6.626 1.00 84.31 182 LEU A C 1
ATOM 1508 O O . LEU A 1 182 ? -10.463 -7.076 -7.165 1.00 84.31 182 LEU A O 1
ATOM 1512 N N . ASN A 1 183 ? -9.284 -5.185 -6.863 1.00 77.44 183 ASN A N 1
ATOM 1513 C CA . ASN A 1 183 ? -10.088 -4.343 -7.751 1.00 77.44 183 ASN A CA 1
ATOM 1514 C C . ASN A 1 183 ? -9.205 -3.479 -8.675 1.00 77.44 183 ASN A C 1
ATOM 1516 O O . ASN A 1 183 ? -9.135 -2.260 -8.488 1.00 77.44 183 ASN A O 1
ATOM 1520 N N . PRO A 1 184 ? -8.561 -4.067 -9.706 1.00 72.50 184 PRO A N 1
ATOM 1521 C CA . PRO A 1 184 ? -7.653 -3.329 -10.589 1.00 72.50 184 PRO A CA 1
ATOM 1522 C C . PRO A 1 184 ? -8.335 -2.210 -11.392 1.00 72.50 184 PRO A C 1
ATOM 1524 O O . PRO A 1 184 ? -7.755 -1.145 -11.582 1.00 72.50 184 PRO A O 1
ATOM 1527 N N . SER A 1 185 ? -9.580 -2.420 -11.839 1.00 62.44 185 SER A N 1
ATOM 1528 C CA . SER A 1 185 ? -10.335 -1.480 -12.692 1.00 62.44 185 SER A CA 1
ATOM 1529 C C . SER A 1 185 ? -10.775 -0.197 -11.981 1.00 62.44 185 SER A C 1
ATOM 1531 O O . SER A 1 185 ? -11.138 0.776 -12.634 1.00 62.44 185 SER A O 1
ATOM 1533 N N . VAL A 1 186 ? -10.735 -0.187 -10.648 1.00 56.66 186 VAL A N 1
ATOM 1534 C CA . VAL A 1 186 ? -11.100 0.962 -9.803 1.00 56.66 186 VAL A CA 1
ATOM 1535 C C . VAL A 1 186 ? -9.850 1.750 -9.383 1.00 56.66 186 VAL A C 1
ATOM 1537 O O . VAL A 1 186 ? -9.953 2.835 -8.812 1.00 56.66 186 VAL A O 1
ATOM 1540 N N . PHE A 1 187 ? -8.654 1.217 -9.658 1.00 57.22 187 PHE A N 1
ATOM 1541 C CA . PHE A 1 187 ? -7.409 1.648 -9.028 1.00 57.22 187 PHE A CA 1
ATOM 1542 C C . PHE A 1 187 ? -6.437 2.363 -9.972 1.00 57.22 187 PHE A C 1
ATOM 1544 O O . PHE A 1 187 ? -5.225 2.187 -9.869 1.00 57.22 187 PHE A O 1
ATOM 1551 N N . ASP A 1 188 ? -6.942 3.250 -10.830 1.00 62.56 188 ASP A N 1
ATOM 1552 C CA . ASP A 1 188 ? -6.131 4.388 -11.263 1.00 62.56 188 ASP A CA 1
ATOM 1553 C C . ASP A 1 188 ? -6.398 5.565 -10.320 1.00 62.56 188 ASP A C 1
ATOM 1555 O O . ASP A 1 188 ? -7.210 6.453 -10.556 1.00 62.56 188 ASP A O 1
ATOM 1559 N N . TYR A 1 189 ? -5.725 5.573 -9.172 1.00 59.94 189 TYR A N 1
ATOM 1560 C CA . TYR A 1 189 ? -5.906 6.663 -8.214 1.00 59.94 189 TYR A CA 1
ATOM 1561 C C . TYR A 1 189 ? -5.440 8.027 -8.745 1.00 59.94 189 TYR A C 1
ATOM 1563 O O . TYR A 1 189 ? -5.737 9.042 -8.113 1.00 59.94 189 TYR A O 1
ATOM 1571 N N . ARG A 1 190 ? -4.709 8.059 -9.872 1.00 56.97 190 ARG A N 1
ATOM 1572 C CA . ARG A 1 190 ? -4.350 9.291 -10.586 1.00 56.97 190 ARG A CA 1
ATOM 1573 C C . ARG A 1 190 ? -5.476 9.772 -11.502 1.00 56.97 190 ARG A C 1
ATOM 1575 O O . ARG A 1 190 ? -5.480 10.950 -11.843 1.00 56.97 190 ARG A O 1
ATOM 1582 N N . SER A 1 191 ? -6.435 8.909 -11.845 1.00 54.28 191 SER A N 1
ATOM 1583 C CA . SER A 1 191 ? -7.669 9.282 -12.543 1.00 54.28 191 SER A CA 1
ATOM 1584 C C . SER A 1 191 ? -8.801 9.687 -11.593 1.00 54.28 191 SER A C 1
ATOM 1586 O O . SER A 1 191 ? -9.814 10.218 -12.047 1.00 54.28 191 SER A O 1
ATOM 1588 N N . LEU A 1 192 ? -8.659 9.464 -10.278 1.00 54.56 192 LEU A N 1
ATOM 1589 C CA . LEU A 1 192 ? -9.564 10.040 -9.281 1.00 54.56 192 LEU A CA 1
ATOM 1590 C C . LEU A 1 192 ? -9.396 11.561 -9.326 1.00 54.56 192 LEU A C 1
ATOM 1592 O O . LEU A 1 192 ? -8.328 12.075 -8.992 1.00 54.56 192 LEU A O 1
ATOM 1596 N N . SER A 1 193 ? -10.435 12.281 -9.755 1.00 42.88 193 SER A N 1
ATOM 1597 C CA . SER A 1 193 ? -10.426 13.742 -9.827 1.00 42.88 193 SER A CA 1
ATOM 1598 C C . SER A 1 193 ? -10.146 14.320 -8.439 1.00 42.88 193 SER A C 1
ATOM 1600 O O . SER A 1 193 ? -11.039 14.415 -7.594 1.00 42.88 193 SER A O 1
ATOM 1602 N N . TYR A 1 194 ? -8.890 14.679 -8.186 1.00 44.59 194 TYR A N 1
ATOM 1603 C CA . TYR A 1 194 ? -8.496 15.413 -6.998 1.00 44.59 194 TYR A CA 1
ATOM 1604 C C . TYR A 1 194 ? -9.220 16.758 -7.024 1.00 44.59 194 TYR A C 1
ATOM 1606 O O . TYR A 1 194 ? -8.932 17.603 -7.869 1.00 44.59 194 TYR A O 1
ATOM 1614 N N . VAL A 1 195 ? -10.167 16.956 -6.108 1.00 43.94 195 VAL A N 1
ATOM 1615 C CA . VAL A 1 195 ? -10.711 18.285 -5.831 1.00 43.94 195 VAL A CA 1
ATOM 1616 C C . VAL A 1 195 ? -9.797 18.898 -4.771 1.00 43.94 195 VAL A C 1
ATOM 1618 O O . VAL A 1 195 ? -9.882 18.494 -3.604 1.00 43.94 195 VAL A O 1
ATOM 1621 N N . PRO A 1 196 ? -8.878 19.816 -5.132 1.00 42.28 196 PRO A N 1
ATOM 1622 C CA . PRO A 1 196 ? -8.136 20.560 -4.128 1.00 42.28 196 PRO A CA 1
ATOM 1623 C C . PRO A 1 196 ? -9.129 21.239 -3.181 1.00 42.28 196 PRO A C 1
ATOM 1625 O O . PRO A 1 196 ? -10.191 21.678 -3.630 1.00 42.28 196 PRO A O 1
ATOM 1628 N N . PRO A 1 197 ? -8.809 21.369 -1.882 1.00 38.41 197 PRO A N 1
ATOM 1629 C CA . PRO A 1 197 ? -9.575 22.259 -1.029 1.00 38.41 197 PRO A CA 1
ATOM 1630 C C . PRO A 1 197 ? -9.549 23.637 -1.689 1.00 38.41 197 PRO A C 1
ATOM 1632 O O . PRO A 1 197 ? -8.471 24.201 -1.877 1.00 38.41 197 PRO A O 1
ATOM 1635 N N . SER A 1 198 ? -10.713 24.145 -2.086 1.00 36.88 198 SER A N 1
ATOM 1636 C CA . SER A 1 198 ? -10.858 25.494 -2.614 1.00 36.88 198 SER A CA 1
ATOM 1637 C C . SER A 1 198 ? -10.326 26.476 -1.573 1.00 36.88 198 SER A C 1
ATOM 1639 O O . SER A 1 198 ? -10.986 26.780 -0.579 1.00 36.88 198 SER A O 1
ATOM 1641 N N . THR A 1 199 ? -9.112 26.974 -1.780 1.00 43.28 199 THR A N 1
ATOM 1642 C CA . THR A 1 199 ? -8.620 28.181 -1.124 1.00 43.28 199 THR A CA 1
ATOM 1643 C C . THR A 1 199 ? -9.294 29.379 -1.778 1.00 43.28 199 THR A C 1
ATOM 1645 O O . THR A 1 199 ? -8.677 30.061 -2.582 1.00 43.28 199 THR A O 1
ATOM 1648 N N . SER A 1 200 ? -10.571 29.593 -1.465 1.00 37.84 200 SER A N 1
ATOM 1649 C CA . SER A 1 200 ? -11.262 30.884 -1.576 1.00 37.84 200 SER A CA 1
ATOM 1650 C C . SER A 1 200 ? -12.701 30.717 -1.095 1.00 37.84 200 SER A C 1
ATOM 1652 O O . SER A 1 200 ? -13.632 30.577 -1.884 1.00 37.84 200 SER A O 1
ATOM 1654 N N . CYS A 1 201 ? -12.894 30.744 0.219 1.00 28.09 201 CYS A N 1
ATOM 1655 C CA . CYS A 1 201 ? -14.154 31.241 0.751 1.00 28.09 201 CYS A CA 1
ATOM 1656 C C . CYS A 1 201 ? -14.066 32.769 0.643 1.00 28.09 201 CYS A C 1
ATOM 1658 O O . CYS A 1 201 ? -13.514 33.415 1.530 1.00 28.09 201 CYS A O 1
ATOM 1660 N N . THR A 1 202 ? -14.523 33.346 -0.466 1.00 43.50 202 THR A N 1
ATOM 1661 C CA . THR A 1 202 ? -14.830 34.781 -0.555 1.00 43.50 202 THR A CA 1
ATOM 1662 C C . THR A 1 202 ? -16.329 34.965 -0.378 1.00 43.50 202 THR A C 1
ATOM 1664 O O . THR A 1 202 ? -16.995 35.505 -1.250 1.00 43.50 202 THR A O 1
ATOM 1667 N N . ASP A 1 203 ? -16.852 34.502 0.753 1.00 31.94 203 ASP A N 1
ATOM 1668 C CA . ASP A 1 203 ? -18.154 34.939 1.237 1.00 31.94 203 ASP A CA 1
ATOM 1669 C C . ASP A 1 203 ? -17.890 35.918 2.377 1.00 31.94 203 ASP A C 1
ATOM 1671 O O . ASP A 1 203 ? -17.627 35.538 3.519 1.00 31.94 203 ASP A O 1
ATOM 1675 N N . ASN A 1 204 ? -17.919 37.207 2.038 1.00 50.25 204 ASN A N 1
ATOM 1676 C CA . ASN A 1 204 ? -17.756 38.339 2.954 1.00 50.25 204 ASN A CA 1
ATOM 1677 C C . ASN A 1 204 ? -18.960 38.522 3.896 1.00 50.25 204 ASN A C 1
ATOM 1679 O O . ASN A 1 204 ? -19.324 39.648 4.217 1.00 50.25 204 ASN A O 1
ATOM 1683 N N . 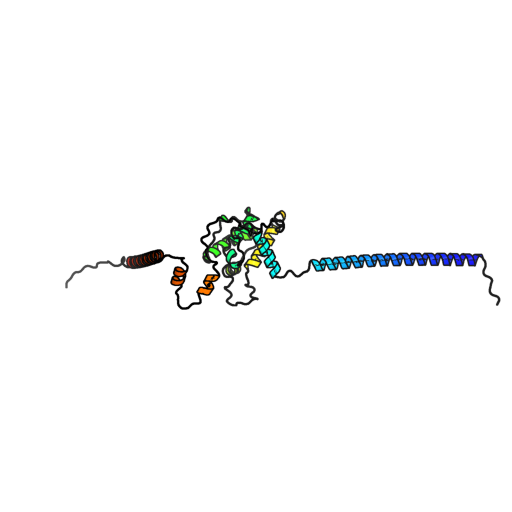ASN A 1 205 ? -19.601 37.442 4.346 1.00 49.12 205 ASN A N 1
ATOM 1684 C CA . ASN A 1 205 ? -20.670 37.563 5.332 1.00 49.12 205 ASN A CA 1
ATOM 1685 C C . ASN A 1 205 ? -20.848 36.325 6.219 1.00 49.12 205 ASN A C 1
ATOM 1687 O O . ASN A 1 205 ? -21.959 35.865 6.471 1.00 49.12 205 ASN A O 1
ATOM 1691 N N . CYS A 1 206 ? -19.739 35.781 6.716 1.00 35.16 206 CYS A N 1
ATOM 1692 C CA . CYS A 1 206 ? -19.765 34.988 7.938 1.00 35.16 206 CYS A CA 1
ATOM 1693 C C . CYS A 1 206 ? -19.202 35.864 9.051 1.00 35.16 206 CYS A C 1
ATOM 1695 O O . CYS A 1 206 ? -18.013 36.181 9.062 1.00 35.16 206 CYS A O 1
ATOM 1697 N N . GLU A 1 207 ? -20.070 36.274 9.968 1.00 41.88 207 GLU A N 1
ATOM 1698 C CA . GLU A 1 207 ? -19.713 36.978 11.191 1.00 41.88 207 GLU A CA 1
ATOM 1699 C C . GLU A 1 207 ? -18.909 36.027 12.089 1.00 41.88 207 GLU A C 1
ATOM 1701 O O . GLU A 1 207 ? -19.403 35.356 12.994 1.00 41.88 207 GLU A O 1
ATOM 1706 N N . THR A 1 208 ? -17.629 35.883 11.753 1.00 36.34 208 THR A N 1
ATOM 1707 C CA . THR A 1 208 ? -16.666 35.112 12.521 1.00 36.34 208 THR A CA 1
ATOM 1708 C C . THR A 1 208 ? -16.336 35.893 13.781 1.00 36.34 208 THR A C 1
ATOM 1710 O O . THR A 1 208 ? -15.589 36.874 13.738 1.00 36.34 208 THR A O 1
ATOM 1713 N N . THR A 1 209 ? -16.801 35.401 14.926 1.00 39.69 209 THR A N 1
ATOM 1714 C CA . THR A 1 209 ? -16.060 35.573 16.174 1.00 39.69 209 THR A CA 1
ATOM 1715 C C . THR A 1 209 ? -14.680 34.948 15.955 1.00 39.69 209 THR A C 1
ATOM 1717 O O . THR A 1 209 ? -14.499 33.729 15.944 1.00 39.69 209 THR A O 1
ATOM 1720 N N . LYS A 1 210 ? -13.695 35.793 15.637 1.00 41.06 210 LYS A N 1
ATOM 1721 C CA . LYS A 1 210 ? -12.327 35.379 15.319 1.00 41.06 210 LYS A CA 1
ATOM 1722 C C . LYS A 1 210 ? -11.720 34.673 16.536 1.00 41.06 210 LYS A C 1
ATOM 1724 O O . LYS A 1 210 ? -11.253 35.319 17.466 1.00 41.06 210 LYS A O 1
ATOM 1729 N N . ARG A 1 211 ? -11.696 33.336 16.533 1.00 45.88 211 ARG A N 1
ATOM 1730 C CA . ARG A 1 211 ? -10.801 32.563 17.407 1.00 45.88 211 ARG A CA 1
ATOM 1731 C C . ARG A 1 211 ? -9.371 32.718 16.887 1.00 45.88 211 ARG A C 1
ATOM 1733 O O . ARG A 1 211 ? -9.142 32.388 15.721 1.00 45.88 211 ARG A O 1
ATOM 1740 N N . PRO A 1 212 ? -8.403 33.14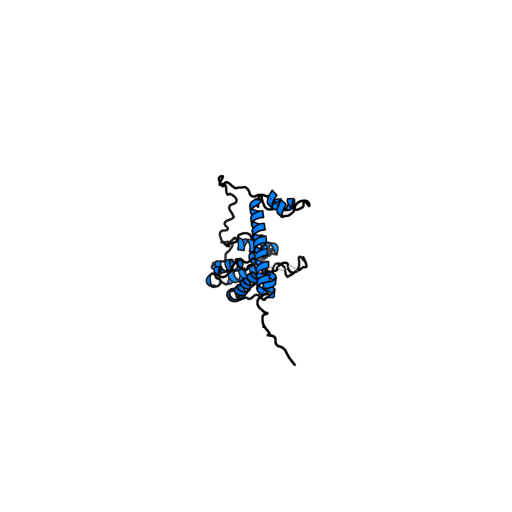9 17.710 1.00 34.72 212 PRO A N 1
ATOM 1741 C CA . PRO A 1 212 ? -7.023 33.224 17.265 1.00 34.72 212 PRO A CA 1
ATOM 1742 C C . PRO A 1 212 ? -6.453 31.811 17.031 1.00 34.72 212 PRO A C 1
ATOM 1744 O O . PRO A 1 212 ? -6.880 30.834 17.667 1.00 34.72 212 PRO A O 1
ATOM 1747 N N . PRO A 1 213 ? -5.502 31.663 16.095 1.00 42.00 213 PRO A N 1
ATOM 1748 C CA . PRO A 1 213 ? -4.886 30.383 15.780 1.00 42.00 213 PRO A CA 1
ATOM 1749 C C . PRO A 1 213 ? -4.111 29.839 16.990 1.00 42.00 213 PRO A C 1
ATOM 1751 O O . PRO A 1 213 ? -3.295 30.524 17.598 1.00 42.00 213 PRO A O 1
ATOM 1754 N N . LYS A 1 214 ? -4.300 28.544 17.299 1.00 47.59 214 LYS A N 1
ATOM 1755 C CA . LYS A 1 214 ? -3.673 27.793 18.419 1.00 47.59 214 LYS A CA 1
ATOM 1756 C C . LYS A 1 214 ? -2.139 27.892 18.525 1.00 47.59 214 LYS A C 1
ATOM 1758 O O . LYS A 1 214 ? -1.569 27.366 19.480 1.00 47.59 214 LYS A O 1
ATOM 1763 N N . ARG A 1 215 ? -1.461 28.498 17.550 1.00 43.53 215 ARG A N 1
ATOM 1764 C CA . ARG A 1 215 ? -0.005 28.642 17.515 1.00 43.53 215 ARG A CA 1
ATOM 1765 C C . ARG A 1 215 ? 0.497 29.826 18.353 1.00 43.53 215 ARG A C 1
ATOM 1767 O O . ARG A 1 215 ? 1.621 29.749 18.826 1.00 43.53 215 ARG A O 1
ATOM 1774 N N . GLU A 1 216 ? -0.339 30.829 18.625 1.00 46.72 216 GLU A N 1
ATOM 1775 C CA . GLU A 1 216 ? 0.024 31.973 19.484 1.00 46.72 216 GLU A CA 1
ATOM 1776 C C . GLU A 1 216 ? -0.062 31.651 20.985 1.00 46.72 216 GLU A C 1
ATOM 1778 O O . GLU A 1 216 ? 0.695 32.195 21.784 1.00 46.72 216 GLU A O 1
ATOM 1783 N N . LEU A 1 217 ? -0.885 30.672 21.382 1.00 43.97 217 LEU A N 1
ATOM 1784 C CA . LEU A 1 217 ? -1.038 30.287 22.793 1.00 43.97 217 LEU A CA 1
ATOM 1785 C C . LEU A 1 217 ? 0.222 29.625 23.376 1.00 43.97 217 LEU A C 1
ATOM 1787 O O . LEU A 1 217 ? 0.417 29.621 24.587 1.00 43.97 217 LEU A O 1
ATOM 1791 N N . ARG A 1 218 ? 1.086 29.057 22.525 1.00 46.53 218 ARG A N 1
ATOM 1792 C CA . ARG A 1 218 ? 2.304 28.372 22.974 1.00 46.53 218 ARG A CA 1
ATOM 1793 C C . ARG A 1 218 ? 3.401 29.346 23.419 1.00 46.53 218 ARG A C 1
ATOM 1795 O O . ARG A 1 218 ? 4.180 28.961 24.273 1.00 46.53 218 ARG A O 1
ATOM 1802 N N . ASN A 1 219 ? 3.393 30.591 22.940 1.00 49.44 219 ASN A N 1
ATOM 1803 C CA . ASN A 1 219 ? 4.367 31.609 23.352 1.00 49.44 219 ASN A CA 1
ATOM 1804 C C . ASN A 1 219 ? 3.935 32.368 24.625 1.00 49.44 219 ASN A C 1
ATOM 1806 O O . ASN A 1 219 ? 4.759 33.005 25.266 1.00 49.44 219 ASN A O 1
ATOM 1810 N N . MET A 1 220 ? 2.659 32.272 25.020 1.00 43.75 220 MET A N 1
ATOM 1811 C CA . MET A 1 220 ? 2.130 32.821 26.283 1.00 43.75 220 MET A CA 1
ATOM 1812 C C . MET A 1 220 ? 2.335 31.872 27.480 1.00 43.75 220 MET A C 1
ATOM 1814 O O . MET A 1 220 ? 2.130 32.264 28.624 1.00 43.75 220 MET A O 1
ATOM 1818 N N . LEU A 1 221 ? 2.715 30.615 27.218 1.00 50.91 221 LEU A N 1
ATOM 1819 C CA . LEU A 1 221 ? 2.886 29.549 28.214 1.00 50.91 221 LEU A CA 1
ATOM 1820 C C . LEU A 1 221 ? 4.285 29.509 28.852 1.00 50.91 221 LEU A C 1
ATOM 1822 O O . LEU A 1 221 ? 4.492 28.711 29.762 1.00 50.91 221 LEU A O 1
ATOM 1826 N N . ASP A 1 222 ? 5.204 30.375 28.417 1.00 50.69 222 ASP A N 1
ATOM 1827 C CA . ASP A 1 222 ? 6.565 30.464 28.964 1.00 50.69 222 ASP A CA 1
ATOM 1828 C C . ASP A 1 222 ? 6.712 31.572 30.034 1.00 50.69 222 ASP A C 1
ATOM 1830 O O . ASP A 1 222 ? 7.818 31.840 30.500 1.00 50.69 222 ASP A O 1
ATOM 1834 N N . ASN A 1 223 ? 5.612 32.212 30.464 1.00 48.41 223 ASN A N 1
ATOM 1835 C CA . ASN A 1 223 ? 5.631 33.208 31.541 1.00 48.41 223 ASN A CA 1
ATOM 1836 C C . ASN A 1 223 ? 5.355 32.535 32.908 1.00 48.41 223 ASN A C 1
ATOM 1838 O O . ASN A 1 223 ? 4.265 31.991 33.098 1.00 48.41 223 ASN A O 1
ATOM 1842 N N . PRO A 1 224 ? 6.286 32.565 33.882 1.00 49.50 224 PRO A N 1
ATOM 1843 C CA . PRO A 1 224 ? 6.183 31.791 35.126 1.00 49.50 224 PRO A CA 1
ATOM 1844 C C . PRO A 1 224 ? 5.137 32.304 36.134 1.00 49.50 224 PRO A C 1
ATOM 1846 O O . PRO A 1 224 ? 5.005 31.720 37.206 1.00 49.50 224 PRO A O 1
ATOM 1849 N N . CYS A 1 225 ? 4.400 33.375 35.821 1.00 45.78 225 CYS A N 1
ATOM 1850 C CA . CYS A 1 225 ? 3.532 34.058 36.787 1.00 45.78 225 CYS A CA 1
ATOM 1851 C C . CYS A 1 225 ? 2.048 33.657 36.749 1.00 45.78 225 CYS A C 1
ATOM 1853 O O . CYS A 1 225 ? 1.302 34.112 37.607 1.00 45.78 225 CYS A O 1
ATOM 1855 N N . TYR A 1 226 ? 1.602 32.832 35.794 1.00 50.34 226 TYR A N 1
ATOM 1856 C CA . TYR A 1 226 ? 0.180 32.481 35.681 1.00 50.34 226 TYR A CA 1
ATOM 1857 C C . TYR A 1 226 ? -0.044 30.976 35.560 1.00 50.34 226 TYR A C 1
ATOM 1859 O O . TYR A 1 226 ? 0.527 30.282 34.717 1.00 50.34 226 TYR A O 1
ATOM 1867 N N . SER A 1 227 ? -0.927 30.464 36.408 1.00 58.88 227 SER A N 1
ATOM 1868 C CA . SER A 1 227 ? -1.421 29.099 36.361 1.00 58.88 227 SER A CA 1
ATOM 1869 C C . SER A 1 227 ? -2.217 28.844 35.075 1.00 58.88 227 SER A C 1
ATOM 1871 O O . SER A 1 227 ? -2.789 29.734 34.443 1.00 58.88 227 SER A O 1
ATOM 1873 N N . LYS A 1 228 ? -2.321 27.568 34.692 1.00 57.59 228 LYS A N 1
ATOM 1874 C CA . LYS A 1 228 ? -3.081 27.130 33.509 1.00 57.59 228 LYS A CA 1
ATOM 1875 C C . LYS A 1 228 ? -4.546 27.592 33.521 1.00 57.59 228 LYS A C 1
ATOM 1877 O O . LYS A 1 228 ? -5.153 27.677 32.459 1.00 57.59 228 LYS A O 1
ATOM 1882 N N . ILE A 1 229 ? -5.109 27.846 34.702 1.00 57.09 229 ILE A N 1
ATOM 1883 C CA . ILE A 1 229 ? -6.480 28.332 34.873 1.00 57.09 229 ILE A CA 1
ATOM 1884 C C . ILE A 1 229 ? -6.546 29.835 34.574 1.00 57.09 229 ILE A C 1
ATOM 1886 O O . ILE A 1 229 ? -7.392 30.244 33.787 1.00 57.09 229 ILE A O 1
ATOM 1890 N N . GLU A 1 230 ? -5.607 30.634 35.082 1.00 57.12 230 GLU A N 1
ATOM 1891 C CA . GLU A 1 230 ? -5.533 32.082 34.815 1.00 57.12 230 GLU A CA 1
ATOM 1892 C C . GLU A 1 230 ? -5.321 32.387 33.325 1.00 57.12 230 GLU A C 1
ATOM 1894 O O . GLU A 1 230 ? -5.957 33.282 32.773 1.00 57.12 230 GLU A O 1
ATOM 1899 N N . LEU A 1 231 ? -4.530 31.570 32.622 1.00 59.09 231 LEU A N 1
ATOM 1900 C CA . LEU A 1 231 ? -4.360 31.677 31.165 1.00 59.09 231 LEU A CA 1
ATOM 1901 C C . LEU A 1 231 ? -5.644 31.352 30.376 1.00 59.09 231 LEU A C 1
ATOM 1903 O O . LEU A 1 231 ? -5.866 31.876 29.281 1.00 59.09 231 LEU A O 1
ATOM 1907 N N . LEU A 1 232 ? -6.504 30.479 30.908 1.00 59.78 232 LEU A N 1
ATOM 1908 C CA . LEU A 1 232 ? -7.793 30.145 30.293 1.00 59.78 232 LEU A CA 1
ATOM 1909 C C . LEU A 1 232 ? -8.854 31.227 30.548 1.00 59.78 232 LEU A C 1
ATOM 1911 O O . LEU A 1 232 ? -9.703 31.442 29.683 1.00 59.78 232 LEU A O 1
ATOM 1915 N N . ILE A 1 233 ? -8.762 31.930 31.681 1.00 58.62 233 ILE A N 1
ATOM 1916 C CA . ILE A 1 233 ? -9.590 33.100 32.014 1.00 58.62 233 ILE A CA 1
ATOM 1917 C C . ILE A 1 233 ? -9.204 34.280 31.112 1.00 58.62 233 ILE A C 1
ATOM 1919 O O . ILE A 1 233 ? -10.053 34.828 30.415 1.00 58.62 233 ILE A O 1
ATOM 1923 N N . ALA A 1 234 ? -7.908 34.594 31.008 1.00 56.97 234 ALA A N 1
ATOM 1924 C CA . ALA A 1 234 ? -7.412 35.684 30.161 1.00 56.97 234 ALA A CA 1
ATOM 1925 C C . ALA A 1 234 ? -7.676 35.472 28.655 1.00 56.97 234 ALA A C 1
ATOM 1927 O O . ALA A 1 234 ? -7.749 36.433 27.894 1.00 56.97 234 ALA A O 1
ATOM 1928 N N . SER A 1 235 ? -7.839 34.219 28.212 1.00 57.91 235 SER A N 1
ATOM 1929 C CA . SER A 1 235 ? -8.189 33.880 26.822 1.00 57.91 235 SER A CA 1
ATOM 1930 C C . SER A 1 235 ? -9.700 33.796 26.559 1.00 57.91 235 SER A C 1
ATOM 1932 O O . SER A 1 235 ? -10.098 33.430 25.450 1.00 57.91 235 SER A O 1
ATOM 1934 N N . GLY A 1 236 ? -10.538 34.125 27.552 1.00 52.16 236 GLY A N 1
ATOM 1935 C CA . GLY A 1 236 ? -11.997 34.191 27.421 1.00 52.16 236 GLY A CA 1
ATOM 1936 C C . GLY A 1 236 ? -12.676 32.835 27.206 1.00 52.16 236 GLY A C 1
ATOM 1937 O O . GLY A 1 236 ? -13.788 32.779 26.687 1.00 52.16 236 GLY A O 1
ATOM 1938 N N . TYR A 1 237 ? -12.009 31.725 27.549 1.00 54.31 237 TYR A N 1
ATOM 1939 C CA . TYR A 1 237 ? -12.531 30.370 27.320 1.00 54.31 237 TYR A CA 1
ATOM 1940 C C . TYR A 1 237 ? -13.498 29.888 28.412 1.00 54.31 237 TYR A C 1
ATOM 1942 O O . TYR A 1 237 ? -14.228 28.923 28.175 1.00 54.31 237 TYR A O 1
ATOM 1950 N N . TYR A 1 238 ? -13.500 30.533 29.583 1.00 51.69 238 TYR A N 1
ATOM 1951 C CA . TYR A 1 238 ? -14.402 30.256 30.701 1.00 51.69 238 TYR A CA 1
ATOM 1952 C C . TYR A 1 238 ? -14.750 31.561 31.426 1.00 51.69 238 TYR A C 1
ATOM 1954 O O . TYR A 1 238 ? -13.851 32.340 31.728 1.00 51.69 238 TYR A O 1
ATOM 1962 N N . ASP A 1 239 ? -16.035 31.769 31.715 1.00 59.81 239 ASP A N 1
ATOM 1963 C CA . ASP A 1 239 ? -16.512 32.842 32.595 1.00 59.81 239 ASP A CA 1
ATOM 1964 C C . ASP A 1 239 ? -16.383 32.388 34.064 1.00 59.81 239 ASP A C 1
ATOM 1966 O O . ASP A 1 239 ? -16.564 31.198 34.356 1.00 59.81 239 ASP A O 1
ATOM 1970 N N . GLU A 1 240 ? -16.062 33.294 34.993 1.00 62.44 240 GLU A N 1
ATOM 1971 C CA . GLU A 1 240 ? -15.731 32.957 36.397 1.00 62.44 240 GLU A CA 1
ATOM 1972 C C . GLU A 1 240 ? -16.844 32.133 37.070 1.00 62.44 240 GLU A C 1
ATOM 1974 O O . GLU A 1 240 ? -16.590 31.159 37.787 1.00 62.44 240 GLU A O 1
ATOM 1979 N N . LYS A 1 241 ? -18.099 32.436 36.724 1.00 70.06 241 LYS A N 1
ATOM 1980 C CA . LYS A 1 241 ? -19.300 31.748 37.222 1.00 70.06 241 LYS A CA 1
ATOM 1981 C C . LYS A 1 241 ? -19.388 30.280 36.785 1.00 70.06 241 LYS A C 1
ATOM 1983 O O . LYS A 1 241 ? -19.861 29.430 37.541 1.00 70.06 241 LYS A O 1
ATOM 1988 N N . GLU A 1 242 ? -18.918 29.959 35.580 1.00 65.88 242 GLU A N 1
ATOM 1989 C CA . GLU A 1 242 ? -18.952 28.600 35.024 1.00 65.88 242 GLU A CA 1
ATOM 1990 C C . GLU A 1 242 ? -17.908 27.699 35.711 1.00 65.88 242 GLU A C 1
ATOM 1992 O O . GLU A 1 242 ? -18.106 26.490 35.877 1.00 65.88 242 GLU A O 1
ATOM 1997 N N . ILE A 1 243 ? -16.796 28.297 36.155 1.00 61.69 243 ILE A N 1
ATOM 1998 C CA . ILE A 1 243 ? -15.747 27.619 36.922 1.00 61.69 243 ILE A CA 1
ATOM 1999 C C . ILE A 1 243 ? -16.236 27.327 38.338 1.00 61.69 243 ILE A C 1
ATOM 2001 O O . ILE A 1 243 ? -16.130 26.179 38.774 1.00 61.69 243 ILE A O 1
ATOM 2005 N N . GLU A 1 244 ? -16.821 28.310 39.027 1.00 76.25 244 GLU A N 1
ATOM 2006 C CA . GLU A 1 244 ? -17.395 28.101 40.363 1.00 76.25 244 GLU A CA 1
ATOM 2007 C C . GLU A 1 244 ? -18.448 26.994 40.358 1.00 76.25 244 GLU A C 1
ATOM 2009 O O . GLU A 1 244 ? -18.463 26.135 41.242 1.00 76.25 244 GLU A O 1
ATOM 2014 N N . LYS A 1 245 ? -19.304 26.962 39.332 1.00 81.19 245 LYS A N 1
ATOM 2015 C CA . LYS A 1 245 ? -20.292 25.897 39.155 1.00 81.19 245 LYS A CA 1
ATOM 2016 C C . LYS A 1 245 ? -19.621 24.527 39.046 1.00 81.19 245 LYS A C 1
ATOM 2018 O O . LYS A 1 245 ? -19.995 23.600 39.758 1.00 81.19 245 LYS A O 1
ATOM 2023 N N . ARG A 1 246 ? -18.581 24.398 38.218 1.00 71.62 246 ARG A N 1
ATOM 2024 C CA . ARG A 1 246 ? -17.841 23.134 38.045 1.00 71.62 246 ARG A CA 1
ATOM 2025 C C . ARG A 1 246 ? -17.053 22.722 39.286 1.00 71.62 246 ARG A C 1
ATOM 2027 O O . ARG A 1 246 ? -16.900 21.523 39.526 1.00 71.62 246 ARG A O 1
ATOM 2034 N N . GLN A 1 247 ? -16.546 23.682 40.057 1.00 77.25 247 GLN A N 1
ATOM 2035 C CA . GLN A 1 247 ? -15.886 23.428 41.337 1.00 77.25 247 GLN A CA 1
ATOM 2036 C C . GLN A 1 247 ? -16.893 22.916 42.367 1.00 77.25 247 GLN A C 1
ATOM 2038 O O . GLN A 1 247 ? -16.667 21.851 42.935 1.00 77.25 247 GLN A O 1
ATOM 2043 N N . LYS A 1 248 ? -18.053 23.570 42.496 1.00 84.19 248 LYS A N 1
ATOM 2044 C CA . LYS A 1 248 ? -19.160 23.111 43.349 1.00 84.19 248 LYS A CA 1
ATOM 2045 C C . LYS A 1 248 ? -19.658 21.722 42.943 1.00 84.19 248 LYS A C 1
ATOM 2047 O O . LYS A 1 248 ? -19.809 20.853 43.794 1.00 84.19 248 LYS A O 1
ATOM 2052 N N . GLU A 1 249 ? -19.817 21.458 41.645 1.00 82.00 249 GLU A N 1
ATOM 2053 C CA . GLU A 1 249 ? -20.175 20.127 41.132 1.00 82.00 249 GLU A CA 1
ATOM 2054 C C . GLU A 1 249 ? -19.102 19.070 41.439 1.00 82.00 249 GLU A C 1
ATOM 2056 O O . GLU A 1 249 ? -19.418 17.907 41.686 1.00 82.00 249 GLU A O 1
ATOM 2061 N N . LYS A 1 250 ? -17.815 19.438 41.404 1.00 83.50 250 LYS A N 1
ATOM 2062 C CA . LYS A 1 250 ? -16.720 18.526 41.754 1.00 83.50 250 LYS A CA 1
ATOM 2063 C C . LYS A 1 250 ? -16.713 18.223 43.250 1.00 83.50 250 LYS A C 1
ATOM 2065 O O . LYS A 1 250 ? -16.658 17.052 43.606 1.00 83.50 250 LYS A O 1
ATOM 2070 N N . GLU A 1 251 ? -16.841 19.240 44.095 1.00 85.62 251 GLU A N 1
ATOM 2071 C CA . GLU A 1 251 ? -16.951 19.073 45.546 1.00 85.62 251 GLU A CA 1
ATOM 2072 C C . GLU A 1 251 ? -18.169 18.236 45.931 1.00 85.62 251 GLU A C 1
ATOM 2074 O O . GLU A 1 251 ? -18.077 17.383 46.810 1.00 85.62 251 GLU A O 1
ATOM 2079 N N . GLN A 1 252 ? -19.298 18.426 45.248 1.00 83.88 252 GLN A N 1
ATOM 2080 C CA . GLN A 1 252 ? -20.495 17.624 45.466 1.00 83.88 252 GLN A CA 1
ATOM 2081 C C . GLN A 1 252 ? -20.260 16.154 45.100 1.00 83.88 252 GLN A C 1
ATOM 2083 O O . GLN A 1 252 ? -20.544 15.278 45.915 1.00 83.88 252 GLN A O 1
ATOM 2088 N N . ARG A 1 253 ? -19.655 15.875 43.936 1.00 78.19 253 ARG A N 1
ATOM 2089 C CA . ARG A 1 253 ? -19.281 14.505 43.539 1.00 78.19 253 ARG A CA 1
ATOM 2090 C C . ARG A 1 253 ? -18.304 13.859 44.518 1.00 78.19 253 ARG A C 1
ATOM 2092 O O . ARG A 1 253 ? -18.412 12.667 44.792 1.00 78.19 253 ARG A O 1
ATOM 2099 N N . ASP A 1 254 ? -17.346 14.619 45.034 1.00 82.31 254 ASP A N 1
ATOM 2100 C CA . ASP A 1 254 ? -16.355 14.101 45.975 1.00 82.31 254 ASP A CA 1
ATOM 2101 C C . ASP A 1 254 ? -16.983 13.858 47.366 1.00 82.31 254 ASP A C 1
ATOM 2103 O O . ASP A 1 254 ? -16.702 12.833 47.991 1.00 82.31 254 ASP A O 1
ATOM 2107 N N . ARG A 1 255 ? -17.934 14.699 47.809 1.00 82.00 255 ARG A N 1
ATOM 2108 C CA . ARG A 1 255 ? -18.756 14.452 49.014 1.00 82.00 255 ARG A CA 1
ATOM 2109 C C . ARG A 1 255 ? -19.664 13.230 48.863 1.00 82.00 255 ARG A C 1
ATOM 2111 O O . ARG A 1 255 ? -19.799 12.458 49.808 1.00 82.00 255 ARG A O 1
ATOM 2118 N N . GLU A 1 256 ? -20.282 13.036 47.701 1.00 81.62 256 GLU A N 1
ATOM 2119 C CA . GLU A 1 256 ? -21.105 11.854 47.404 1.00 81.62 256 GLU A CA 1
ATOM 2120 C C . GLU A 1 256 ? -20.263 10.573 47.398 1.00 81.62 256 GLU A C 1
ATOM 2122 O O . GLU A 1 256 ? -20.656 9.571 47.994 1.00 81.62 256 GLU A O 1
ATOM 2127 N N . LYS A 1 257 ? -19.056 10.614 46.820 1.00 81.06 257 LYS A N 1
ATOM 2128 C CA . LYS A 1 257 ? -18.099 9.500 46.902 1.00 81.06 257 LYS A CA 1
ATOM 2129 C C . LYS A 1 257 ? -17.685 9.192 48.339 1.00 81.06 257 LYS A C 1
ATOM 2131 O O . LYS A 1 257 ? -17.624 8.019 48.699 1.00 81.06 257 LYS A O 1
ATOM 2136 N N . ALA A 1 258 ? -17.441 10.213 49.162 1.00 77.00 258 ALA A N 1
ATOM 2137 C CA . ALA A 1 258 ? -17.102 10.023 50.570 1.00 77.00 258 ALA A CA 1
ATOM 2138 C C . ALA A 1 258 ? -18.255 9.358 51.349 1.00 77.00 258 ALA A C 1
ATOM 2140 O O . ALA A 1 258 ? -18.018 8.376 52.052 1.00 77.00 258 ALA A O 1
ATOM 2141 N N . LYS A 1 259 ? -19.502 9.812 51.145 1.00 75.06 259 LYS A N 1
ATOM 2142 C CA . LYS A 1 259 ? -20.712 9.225 51.756 1.00 75.06 259 LYS A CA 1
ATOM 2143 C C . LYS A 1 259 ? -20.973 7.785 51.302 1.00 75.06 259 LYS A C 1
ATOM 2145 O O . LYS A 1 259 ? -21.332 6.930 52.108 1.00 75.06 259 LYS A O 1
ATOM 2150 N N . ASN A 1 260 ? -20.745 7.484 50.026 1.00 66.81 260 ASN A N 1
ATOM 2151 C CA . ASN A 1 260 ? -20.892 6.119 49.522 1.00 66.81 260 ASN A CA 1
ATOM 2152 C C . ASN A 1 260 ? -19.785 5.193 50.052 1.00 66.81 260 ASN A C 1
ATOM 2154 O O . ASN A 1 260 ? -20.038 4.009 50.261 1.00 66.81 260 ASN A O 1
ATOM 2158 N N . SER A 1 261 ? -18.591 5.723 50.345 1.00 62.75 261 SER A N 1
ATOM 2159 C CA . SER A 1 261 ? -17.526 4.941 50.988 1.00 62.75 261 SER A CA 1
ATOM 2160 C C . SER A 1 261 ? -17.805 4.647 52.469 1.00 62.75 261 SER A C 1
ATOM 2162 O O . SER A 1 261 ? -17.474 3.561 52.935 1.00 62.75 261 SER A O 1
ATOM 2164 N N . SER A 1 262 ? -18.480 5.549 53.196 1.00 58.19 262 SER A N 1
ATOM 2165 C CA . SER A 1 262 ? -18.832 5.336 54.608 1.00 58.19 262 SER A CA 1
ATOM 2166 C C . SER A 1 262 ? -20.051 4.427 54.803 1.00 58.19 262 SER A C 1
ATOM 2168 O O . SER A 1 262 ? -20.145 3.739 55.815 1.00 58.19 262 SER A O 1
ATOM 2170 N N . THR A 1 263 ? -20.956 4.353 53.821 1.00 56.25 263 THR A N 1
ATOM 2171 C CA . THR A 1 263 ? -22.152 3.488 53.891 1.00 56.25 263 THR A CA 1
ATOM 2172 C C . THR A 1 263 ? -21.821 2.006 53.639 1.00 56.25 263 THR A C 1
ATOM 2174 O O . THR A 1 263 ? -22.552 1.125 54.078 1.00 56.25 263 THR A O 1
ATOM 2177 N N . SER A 1 264 ? -20.679 1.700 53.009 1.00 49.66 264 SER A N 1
ATOM 2178 C CA . SER A 1 264 ? -20.233 0.321 52.745 1.00 49.66 264 SER A CA 1
ATOM 2179 C C . SER A 1 264 ? -19.589 -0.385 53.952 1.00 49.66 264 SER A C 1
ATOM 2181 O O . SER A 1 264 ? -19.317 -1.579 53.857 1.00 49.66 264 SER A O 1
ATOM 2183 N N . PHE A 1 265 ? -19.320 0.311 55.066 1.00 46.03 265 PHE A N 1
ATOM 2184 C CA . PHE A 1 265 ? -18.593 -0.258 56.217 1.00 46.03 265 PHE A CA 1
ATOM 2185 C C . PHE A 1 265 ? -19.467 -0.503 57.465 1.00 46.03 265 PHE A C 1
ATOM 2187 O O . PHE A 1 265 ? -18.983 -1.047 58.450 1.00 46.03 265 PHE A O 1
ATOM 2194 N N . SER A 1 266 ? -20.758 -0.142 57.437 1.00 47.03 266 SER A N 1
ATOM 2195 C CA . SER A 1 266 ? -21.651 -0.155 58.614 1.00 47.03 266 SER A CA 1
ATOM 2196 C C . SER A 1 266 ? -22.789 -1.190 58.534 1.00 47.03 266 SER A C 1
ATOM 2198 O O . SER A 1 266 ? -23.870 -0.971 59.081 1.00 47.03 266 SER A O 1
ATOM 2200 N N . SER A 1 267 ? -22.590 -2.318 57.845 1.00 49.78 267 SER A N 1
ATOM 2201 C CA . SER A 1 267 ? -23.615 -3.376 57.740 1.00 49.78 267 SER A CA 1
ATOM 2202 C C . SER A 1 267 ? -23.084 -4.783 58.018 1.00 49.78 267 SER A C 1
ATOM 2204 O O . SER A 1 267 ? -23.538 -5.741 57.401 1.00 49.78 267 SER A O 1
ATOM 2206 N N . HIS A 1 268 ? -22.136 -4.935 58.950 1.00 48.22 268 HIS A N 1
ATOM 2207 C CA . HIS A 1 268 ? -21.846 -6.249 59.533 1.00 48.22 268 HIS A CA 1
ATOM 2208 C C . HIS A 1 268 ? -21.182 -6.153 60.917 1.00 48.22 268 HIS A C 1
ATOM 2210 O O . HIS A 1 268 ? -19.970 -6.282 61.026 1.00 48.22 268 HIS A O 1
ATOM 2216 N N . CYS A 1 269 ? -21.966 -5.893 61.970 1.00 44.03 269 CYS A N 1
ATOM 2217 C CA . CYS A 1 269 ? -21.731 -6.466 63.305 1.00 44.03 269 CYS A CA 1
ATOM 2218 C C . CYS A 1 269 ? -22.900 -6.129 64.242 1.00 44.03 269 CYS A C 1
ATOM 2220 O O . CYS A 1 269 ? -22.969 -5.042 64.814 1.00 44.03 269 CYS A O 1
ATOM 2222 N N . THR A 1 270 ? -23.843 -7.054 64.396 1.00 45.16 270 THR A N 1
ATOM 2223 C CA . THR A 1 270 ? -24.706 -7.107 65.583 1.00 45.16 270 THR A CA 1
ATOM 2224 C C . THR A 1 270 ? -25.122 -8.561 65.775 1.00 45.16 270 THR A C 1
ATOM 2226 O O . THR A 1 270 ? -26.089 -9.023 65.179 1.00 45.16 270 THR A O 1
ATOM 2229 N N . ILE A 1 271 ? -24.344 -9.304 66.558 1.00 43.75 271 ILE A N 1
ATOM 2230 C CA . ILE A 1 271 ? -24.836 -10.492 67.256 1.00 43.75 271 ILE A CA 1
ATOM 2231 C C . ILE A 1 271 ? -24.792 -10.117 68.733 1.00 43.75 271 ILE A C 1
ATOM 2233 O O . ILE A 1 271 ? -23.741 -9.766 69.266 1.00 43.75 271 ILE A O 1
ATOM 2237 N N . MET A 1 272 ? -25.983 -10.065 69.319 1.00 47.09 272 MET A N 1
ATOM 2238 C CA . MET A 1 272 ? -26.224 -9.935 70.747 1.00 47.09 272 MET A CA 1
ATOM 2239 C C . MET A 1 272 ? -25.853 -11.260 71.410 1.00 47.09 272 MET A C 1
ATOM 2241 O O . MET A 1 272 ? -26.349 -12.288 70.961 1.00 47.09 272 MET A O 1
ATOM 2245 N N . ASP A 1 273 ? -25.083 -11.220 72.492 1.00 38.69 273 ASP A N 1
ATOM 2246 C CA . ASP A 1 273 ? -25.112 -12.278 73.500 1.00 38.69 273 ASP A CA 1
ATOM 2247 C C . ASP A 1 273 ? -25.570 -11.674 74.829 1.00 38.69 273 ASP A C 1
ATOM 2249 O O . ASP A 1 273 ? -25.125 -10.603 75.252 1.00 38.69 273 ASP A O 1
ATOM 2253 N N . ALA A 1 274 ? -26.569 -12.345 75.393 1.00 45.03 274 ALA A N 1
ATOM 2254 C CA . ALA A 1 274 ? -27.357 -11.979 76.558 1.00 45.03 274 ALA A CA 1
ATOM 2255 C C . ALA A 1 274 ? -26.622 -12.277 77.885 1.00 45.03 274 ALA A C 1
ATOM 2257 O O . ALA A 1 274 ? -25.649 -13.034 77.889 1.00 45.03 274 ALA A O 1
ATOM 2258 N N . PRO A 1 275 ? -27.081 -11.704 79.014 1.00 65.06 275 PRO A N 1
ATOM 2259 C CA . PRO A 1 275 ? -26.502 -11.921 80.337 1.00 65.06 275 PRO A CA 1
ATOM 2260 C C . PRO A 1 275 ? -27.252 -13.005 81.132 1.00 65.06 275 PRO A C 1
ATOM 2262 O O . PRO A 1 275 ? -28.411 -13.274 80.838 1.00 65.06 275 PRO A O 1
ATOM 2265 N N . GLU A 1 276 ? -26.580 -13.569 82.143 1.00 42.06 276 GLU A N 1
ATOM 2266 C CA . GLU A 1 276 ? -27.062 -13.986 83.488 1.00 42.06 276 GLU A CA 1
ATOM 2267 C C . GLU A 1 276 ? -26.036 -14.989 84.061 1.00 42.06 276 GLU A C 1
ATOM 2269 O O . GLU A 1 276 ? -25.653 -15.950 83.406 1.00 42.06 276 GLU A O 1
ATOM 2274 N N . GLU A 1 277 ? -25.276 -14.631 85.094 1.00 50.06 277 GLU A N 1
ATOM 2275 C CA . GLU A 1 277 ? -25.585 -14.726 86.532 1.00 50.06 277 GLU A CA 1
ATOM 2276 C C . GLU A 1 277 ? -25.554 -16.150 87.140 1.00 50.06 277 GLU A C 1
ATOM 2278 O O . GLU A 1 277 ? -26.343 -17.022 86.798 1.00 50.06 277 GLU A O 1
ATOM 2283 N N . VAL A 1 278 ? -24.679 -16.262 88.156 1.00 45.78 278 VAL A N 1
ATOM 2284 C CA . VAL A 1 278 ? -24.823 -16.993 89.434 1.00 45.78 278 VAL A CA 1
ATOM 2285 C C . VAL A 1 278 ? -24.252 -18.422 89.576 1.00 45.78 278 VAL A C 1
ATOM 2287 O O . VAL A 1 278 ? -24.555 -19.333 88.812 1.00 45.78 278 VAL A O 1
ATOM 2290 N N . CYS A 1 279 ? -23.520 -18.550 90.702 1.00 39.66 279 CYS A N 1
ATOM 2291 C CA . CYS A 1 279 ? -22.924 -19.700 91.411 1.00 39.66 279 CYS A CA 1
ATOM 2292 C C . CYS A 1 279 ? -21.512 -20.148 91.008 1.00 39.66 279 CYS A C 1
ATOM 2294 O O . CYS A 1 279 ? -21.348 -20.847 89.987 1.00 39.66 279 CYS A O 1
#

pLDDT: mean 73.74, std 19.1, range [28.09, 96.94]

Sequence (279 aa):
MKPKKMNNYTRLRTEEARKRAAEEEAEREKLAAAEEARLASLARLAEEEARLKQVTTVPVTKEEKRKDLLAWLRSIPLSDKFFDRIDRVFSSGVLIAEVINYFCPDICDKRQYFQWNSSKNKQSNWEALNYKVFPKLGFRLNGKHIANILNPFSCGKFQKNCERGFFIYKLLFRIRDKLAELNPSVFDYRSLSYVPPSTSCTDNNCETTKRPPKRELRNMLDNPCYSKIELLIASGYYDEKEIEKRQKEKEQRDREKAKNSSTSFSSHCTIMDAPEEVC

InterPro domains:
  IPR010441 CH-like domain in sperm protein [PF06294] (69-151)
  IPR036872 CH domain superfamily [G3DSA:1.10.418.10] (62-183)
  IPR036872 CH domain superfamily [SSF47576] (63-140)
  IPR052111 Spermatogenesis and Ciliary Microtubule-associated Protein [PTHR12509] (59-248)

Secondary structure (DSSP, 8-state):
-PPPPPPHHHHHHHHHHHHHHHHHHHHHHHHHHHHHHHHHHHHHHHHHHHHHHHHH-S---HHHHHHHHHHHHHHS--S----TTHHHHHTTSHHHHHHHHHH-TTT--GGG----SSHHHHHHHHHHHHHHTGGGGT----HHHHHHHH-TT-SSS--TT-TTS-HHHHHHHHHHHHHHHH-GGG--TTTS------S----TT-----PPPTTSTTTSTT-TT--HHHHHHHTTSS-HHHHHHHHHHHHHHHHHHHHHHHHTTSSS-----------

Organism: Orchesella cincta (NCBI:txid48709)

Radius of gyration: 42.05 Å; chains: 1; bounding box: 92×58×170 Å